Protein AF-A0A4U7BG25-F1 (afdb_monomer_lite)

pLDDT: mean 89.63, std 12.7, range [45.75, 98.75]

InterPro domains:
  IPR041301 Phage-Barnase-EndoU-ColicinE5/D-RelE like nuclease 3 [PF18812] (104-219)

Radius of gyration: 26.71 Å; chains: 1; bounding box: 44×43×100 Å

Structure (mmCIF, N/CA/C/O backbone):
data_AF-A0A4U7BG25-F1
#
_entry.id   AF-A0A4U7BG25-F1
#
loop_
_atom_site.group_PDB
_atom_site.id
_atom_site.type_symbol
_atom_site.label_atom_id
_atom_site.label_alt_id
_atom_site.label_comp_id
_atom_site.label_asym_id
_atom_site.label_entity_id
_atom_site.label_seq_id
_atom_site.pdbx_PDB_ins_code
_atom_site.Cartn_x
_atom_site.Cartn_y
_atom_site.Cartn_z
_atom_site.occupancy
_atom_site.B_iso_or_equiv
_atom_site.auth_seq_id
_atom_site.auth_comp_id
_atom_site.auth_asym_id
_atom_site.auth_atom_id
_atom_site.pdbx_PDB_model_num
ATOM 1 N N . MET A 1 1 ? 11.435 17.743 78.089 1.00 52.00 1 MET A N 1
ATOM 2 C CA . MET A 1 1 ? 10.714 18.695 77.205 1.00 52.00 1 MET A CA 1
ATOM 3 C C . MET A 1 1 ? 10.767 18.301 75.719 1.00 52.00 1 MET A C 1
ATOM 5 O O . MET A 1 1 ? 10.125 18.966 74.909 1.00 52.00 1 MET A O 1
ATOM 9 N N . ASP A 1 2 ? 11.437 17.202 75.346 1.00 57.06 2 ASP A N 1
ATOM 10 C CA . ASP A 1 2 ? 11.719 16.884 73.934 1.00 57.06 2 ASP A CA 1
ATOM 11 C C . ASP A 1 2 ? 10.645 16.060 73.203 1.00 57.06 2 ASP A C 1
ATOM 13 O O . ASP A 1 2 ? 10.450 16.244 72.003 1.00 57.06 2 ASP A O 1
ATOM 17 N N . ASN A 1 3 ? 9.816 15.290 73.916 1.00 53.09 3 ASN A N 1
ATOM 18 C CA . ASN A 1 3 ? 8.739 14.485 73.306 1.00 53.09 3 ASN A CA 1
ATOM 19 C C . ASN A 1 3 ? 7.556 15.302 72.734 1.00 53.09 3 ASN A C 1
ATOM 21 O O . ASN A 1 3 ? 6.767 14.811 71.922 1.00 53.09 3 ASN A O 1
ATOM 25 N N . LEU A 1 4 ? 7.416 16.572 73.130 1.00 51.38 4 LEU A N 1
ATOM 26 C CA . LEU A 1 4 ? 6.379 17.476 72.612 1.00 51.38 4 LEU A CA 1
ATOM 27 C C . LEU A 1 4 ? 6.788 18.132 71.282 1.00 51.38 4 LEU A C 1
ATOM 29 O O . LEU A 1 4 ? 5.926 18.418 70.449 1.00 51.38 4 LEU A O 1
ATOM 33 N N . LYS A 1 5 ? 8.090 18.332 71.035 1.00 54.22 5 LYS A N 1
ATOM 34 C CA . LYS A 1 5 ? 8.590 18.985 69.810 1.00 54.22 5 LYS A CA 1
ATOM 35 C C . LYS A 1 5 ? 8.590 18.038 68.602 1.00 54.22 5 LYS A C 1
ATOM 37 O O . LYS A 1 5 ? 8.284 18.481 67.491 1.00 54.22 5 LYS A O 1
ATOM 42 N N . GLU A 1 6 ? 8.828 16.741 68.805 1.00 54.25 6 GLU A N 1
ATOM 43 C CA . GLU A 1 6 ? 8.734 15.723 67.744 1.00 54.25 6 GLU A CA 1
ATOM 44 C C . GLU A 1 6 ? 7.294 15.479 67.273 1.00 54.25 6 GLU A C 1
ATOM 46 O O . GLU A 1 6 ? 7.027 15.462 66.068 1.00 54.25 6 GLU A O 1
ATOM 51 N N . ASN A 1 7 ? 6.329 15.416 68.194 1.00 51.31 7 ASN A N 1
ATOM 52 C CA . ASN A 1 7 ? 4.916 15.222 67.848 1.00 51.31 7 ASN A CA 1
ATOM 53 C C . ASN A 1 7 ? 4.302 16.415 67.090 1.00 51.31 7 ASN A C 1
ATOM 55 O O . ASN A 1 7 ? 3.448 16.239 66.213 1.00 51.31 7 ASN A O 1
ATOM 59 N N . VAL A 1 8 ? 4.761 17.641 67.365 1.00 56.38 8 VAL A N 1
ATOM 60 C CA . VAL A 1 8 ? 4.344 18.844 66.625 1.00 56.38 8 VAL A CA 1
ATOM 61 C C . VAL A 1 8 ? 4.967 18.884 65.224 1.00 56.38 8 VAL A C 1
ATOM 63 O O . VAL A 1 8 ? 4.278 19.263 64.270 1.00 56.38 8 VAL A O 1
ATOM 66 N N . LYS A 1 9 ? 6.219 18.427 65.052 1.00 54.91 9 LYS A N 1
ATOM 67 C CA . LYS A 1 9 ? 6.833 18.237 63.723 1.00 54.91 9 LYS A CA 1
ATOM 68 C C . LYS A 1 9 ? 6.096 17.160 62.918 1.00 54.91 9 LYS A C 1
ATOM 70 O O . LYS A 1 9 ? 5.719 17.434 61.782 1.00 54.91 9 LYS A O 1
ATOM 75 N N . ALA A 1 10 ? 5.772 16.007 63.505 1.00 51.56 10 ALA A N 1
ATOM 76 C CA . ALA A 1 10 ? 5.035 14.934 62.829 1.00 51.56 10 ALA A CA 1
ATOM 77 C C . ALA A 1 10 ? 3.598 15.339 62.425 1.00 51.56 10 ALA A C 1
ATOM 79 O O . ALA A 1 10 ? 3.149 15.023 61.320 1.00 51.56 10 ALA A O 1
ATOM 80 N N . LYS A 1 11 ? 2.880 16.114 63.258 1.00 49.72 11 LYS A N 1
ATOM 81 C CA . LYS A 1 11 ? 1.565 16.688 62.897 1.00 49.72 11 LYS A CA 1
ATOM 82 C C . LYS A 1 11 ? 1.662 17.788 61.829 1.00 49.72 11 LYS A C 1
ATOM 84 O O . LYS A 1 11 ? 0.785 17.858 60.967 1.00 49.72 11 LYS A O 1
ATOM 89 N N . LYS A 1 12 ? 2.718 18.615 61.829 1.00 48.06 12 LYS A N 1
ATOM 90 C CA . LYS A 1 12 ? 2.980 19.602 60.757 1.00 48.06 12 LYS A CA 1
ATOM 91 C C . LYS A 1 12 ? 3.353 18.934 59.428 1.00 48.06 12 LYS A C 1
ATOM 93 O O . LYS A 1 12 ? 2.913 19.408 58.385 1.00 48.06 12 LYS A O 1
ATOM 98 N N . ILE A 1 13 ? 4.083 17.818 59.457 1.00 47.25 13 ILE A N 1
ATOM 99 C CA . ILE A 1 13 ? 4.431 17.030 58.264 1.00 47.25 13 ILE A CA 1
ATOM 100 C C . ILE A 1 13 ? 3.184 16.318 57.702 1.00 47.25 13 ILE A C 1
ATOM 102 O O . ILE A 1 13 ? 2.933 16.395 56.502 1.00 47.25 13 ILE A O 1
ATOM 106 N N . LYS A 1 14 ? 2.305 15.755 58.550 1.00 45.75 14 LYS A N 1
ATOM 107 C CA . LYS A 1 14 ? 1.016 15.166 58.111 1.00 45.75 14 LYS A CA 1
ATOM 108 C C . LYS A 1 14 ? 0.020 16.186 57.528 1.00 45.75 14 LYS A C 1
ATOM 110 O O . LYS A 1 14 ? -0.838 15.803 56.735 1.00 45.75 14 LYS A O 1
ATOM 115 N N . LYS A 1 15 ? 0.120 17.476 57.881 1.00 48.97 15 LYS A N 1
ATOM 116 C CA . LYS A 1 15 ? -0.702 18.558 57.295 1.00 48.97 15 LYS A CA 1
ATOM 117 C C . LYS A 1 15 ? -0.188 19.064 55.940 1.00 48.97 15 LYS A C 1
AT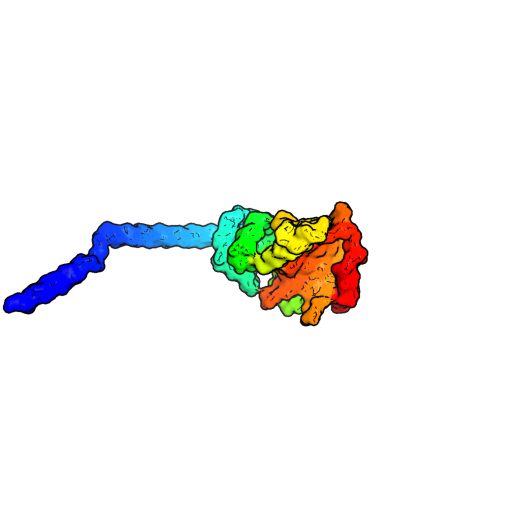OM 119 O O . LYS A 1 15 ? -0.971 19.670 55.218 1.00 48.97 15 LYS A O 1
ATOM 124 N N . LYS A 1 16 ? 1.075 18.806 55.574 1.00 48.31 16 LYS A N 1
ATOM 125 C CA . LYS A 1 16 ? 1.686 19.330 54.337 1.00 48.31 16 LYS A CA 1
ATOM 126 C C . LYS A 1 16 ? 1.393 18.522 53.063 1.00 48.31 16 LYS A C 1
ATOM 128 O O . LYS A 1 16 ? 1.630 19.046 51.987 1.00 48.31 16 LYS A O 1
ATOM 133 N N . ASN A 1 17 ? 0.797 17.328 53.165 1.00 53.00 17 ASN A N 1
ATOM 134 C CA . ASN A 1 17 ? 0.486 16.472 52.002 1.00 53.00 17 ASN A CA 1
ATOM 135 C C . ASN A 1 17 ? -1.016 16.208 51.763 1.00 53.00 17 ASN A C 1
ATOM 137 O O . ASN A 1 17 ? -1.372 15.324 50.984 1.00 53.00 17 ASN A O 1
ATOM 141 N N . LYS A 1 18 ? -1.936 16.948 52.400 1.00 62.34 18 LYS A N 1
ATOM 142 C CA . LYS A 1 18 ? -3.371 16.848 52.073 1.00 62.34 18 LYS A CA 1
ATOM 143 C C . LYS A 1 18 ? -3.719 17.846 50.970 1.00 62.34 18 LYS A C 1
ATOM 145 O O . LYS A 1 18 ? -3.756 19.044 51.232 1.00 62.34 18 LYS A O 1
ATOM 150 N N . LYS A 1 19 ? -4.016 17.331 49.769 1.00 72.81 19 LYS A N 1
ATOM 151 C CA . LYS A 1 19 ? -4.585 18.116 48.659 1.00 72.81 19 LYS A CA 1
ATOM 152 C C . LYS A 1 19 ? -5.740 18.982 49.158 1.00 72.81 19 LYS A C 1
ATOM 154 O O . LYS A 1 19 ? -6.594 18.491 49.912 1.00 72.81 19 LYS A O 1
ATOM 159 N N . SER A 1 20 ? -5.759 20.245 48.740 1.00 80.00 20 SER A N 1
ATOM 160 C CA . SER A 1 20 ? -6.829 21.179 49.084 1.00 80.00 20 SER A CA 1
ATOM 161 C C . SER A 1 20 ? -8.167 20.694 48.517 1.00 80.00 20 SER A C 1
ATOM 163 O O . SER A 1 20 ? -8.213 19.906 47.571 1.00 80.00 20 SER A O 1
ATOM 165 N N . VAL A 1 21 ? -9.281 21.143 49.101 1.00 79.06 21 VAL A N 1
ATOM 166 C CA . VAL A 1 21 ? -10.623 20.799 48.596 1.00 79.06 21 VAL A CA 1
ATOM 167 C C . VAL A 1 21 ? -10.774 21.221 47.130 1.00 79.06 21 VAL A C 1
ATOM 169 O O . VAL A 1 21 ? -11.282 20.438 46.334 1.00 79.06 21 VAL A O 1
ATOM 172 N N . LYS A 1 22 ? -10.235 22.392 46.763 1.00 80.50 22 LYS A N 1
ATOM 173 C CA . LYS A 1 22 ? -10.183 22.885 45.381 1.00 80.50 22 LYS A CA 1
ATOM 174 C C . LYS A 1 22 ? -9.402 21.939 44.462 1.00 80.50 22 LYS A C 1
ATOM 176 O O . LYS A 1 22 ? -9.951 21.490 43.472 1.00 80.50 22 LYS A O 1
ATOM 181 N N . GLN A 1 23 ? -8.197 21.517 44.858 1.00 83.75 23 GLN A N 1
ATOM 182 C CA . GLN A 1 23 ? -7.398 20.556 44.078 1.00 83.75 23 GLN A CA 1
ATOM 183 C C . GLN A 1 23 ? -8.130 19.226 43.854 1.00 83.75 23 GLN A C 1
ATOM 185 O O . GLN A 1 23 ? -8.064 18.656 42.773 1.00 83.75 23 GLN A O 1
ATOM 190 N N . LYS A 1 24 ? -8.854 18.728 44.863 1.00 83.62 24 LYS A N 1
ATOM 191 C CA . LYS A 1 24 ? -9.655 17.502 44.721 1.00 83.62 24 LYS A CA 1
ATOM 192 C C . LYS A 1 24 ? -10.865 17.688 43.803 1.00 83.62 24 LYS A C 1
ATOM 194 O O . LYS A 1 24 ? -11.276 16.724 43.163 1.00 83.62 24 LYS A O 1
ATOM 199 N N . LEU A 1 25 ? -11.462 18.879 43.788 1.00 76.75 25 LEU A N 1
ATOM 200 C CA . LEU A 1 25 ? -12.581 19.208 42.907 1.00 76.75 25 LEU A CA 1
ATOM 201 C C . LEU A 1 25 ? -12.104 19.335 41.456 1.00 76.75 25 LEU A C 1
ATOM 203 O O . LEU A 1 25 ? -12.675 18.686 40.586 1.00 76.75 25 LEU A O 1
ATOM 207 N N . ASP A 1 26 ? -11.012 20.066 41.229 1.00 86.50 26 ASP A N 1
ATOM 208 C CA . ASP A 1 26 ? -10.381 20.227 39.915 1.00 86.50 26 ASP A CA 1
ATOM 209 C C . ASP A 1 26 ? -9.965 18.860 39.333 1.00 86.50 26 ASP A C 1
ATOM 211 O O . ASP A 1 26 ? -10.205 18.571 38.164 1.00 86.50 26 ASP A O 1
ATOM 215 N N . GLU A 1 27 ? -9.419 17.958 40.160 1.00 84.81 27 GLU A N 1
ATOM 216 C CA . GLU A 1 27 ? -9.094 16.584 39.748 1.00 84.81 27 GLU A CA 1
ATOM 217 C C . GLU A 1 27 ? -10.324 15.768 39.334 1.00 84.81 27 GLU A C 1
ATOM 219 O O . GLU A 1 27 ? -10.254 15.013 38.364 1.00 84.81 27 GLU A O 1
ATOM 224 N N . LYS A 1 28 ? -11.450 15.914 40.044 1.00 81.12 28 LYS A N 1
ATOM 225 C CA . LYS A 1 28 ? -12.705 15.235 39.690 1.00 81.12 28 LYS A CA 1
ATOM 226 C C . LYS A 1 28 ? -13.302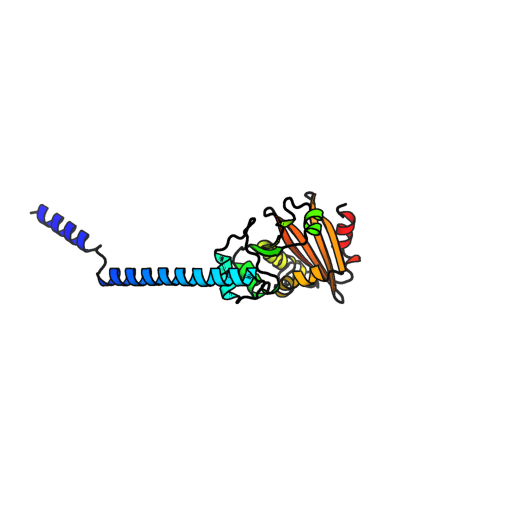 15.773 38.392 1.00 81.12 28 LYS A C 1
ATOM 228 O O . LYS A 1 28 ? -13.756 14.973 37.582 1.00 81.12 28 LYS A O 1
ATOM 233 N N . ILE A 1 29 ? -13.287 17.092 38.194 1.00 85.06 29 ILE A N 1
ATOM 234 C CA . ILE A 1 29 ? -13.768 17.732 36.960 1.00 85.06 29 ILE A CA 1
ATOM 235 C C . ILE A 1 29 ? -12.928 17.249 35.773 1.00 85.06 29 ILE A C 1
ATOM 237 O O . ILE A 1 29 ? -13.472 16.647 34.854 1.00 85.06 29 ILE A O 1
ATOM 241 N N . ASN A 1 30 ? -11.599 17.347 35.871 1.00 87.44 30 ASN A N 1
ATOM 242 C CA . ASN A 1 30 ? -10.684 16.862 34.833 1.00 87.44 30 ASN A CA 1
ATOM 243 C C . ASN A 1 30 ? -10.863 15.365 34.525 1.00 87.44 30 ASN A C 1
ATOM 245 O O . ASN A 1 30 ? -10.665 14.919 33.395 1.00 87.44 30 ASN A O 1
ATOM 249 N N . MET A 1 31 ? -11.190 14.555 35.536 1.00 84.44 31 MET A N 1
ATOM 250 C CA . MET A 1 31 ? -11.466 13.132 35.348 1.00 84.44 31 MET A CA 1
ATOM 251 C C . MET A 1 31 ? -12.784 12.901 34.600 1.00 84.44 31 MET A C 1
ATOM 253 O O . MET A 1 31 ? -12.817 12.050 33.712 1.00 84.44 31 MET A O 1
ATOM 257 N N . ASN A 1 32 ? -13.836 13.663 34.909 1.00 87.75 32 ASN A N 1
ATOM 258 C CA . ASN A 1 32 ? -15.102 13.606 34.178 1.00 87.75 32 ASN A CA 1
ATOM 259 C C . ASN A 1 32 ? -14.930 14.044 32.718 1.00 87.75 32 ASN A C 1
ATOM 261 O O . ASN A 1 32 ? -15.428 13.354 31.831 1.00 87.75 32 ASN A O 1
ATOM 265 N N . ASP A 1 33 ? -14.159 15.102 32.455 1.00 90.38 33 ASP A N 1
ATOM 266 C CA . ASP A 1 33 ? -13.891 15.578 31.092 1.00 90.38 33 ASP A CA 1
ATOM 267 C C . ASP A 1 33 ? -13.195 14.500 30.249 1.00 90.38 33 ASP A C 1
ATOM 269 O O . ASP A 1 33 ? -13.649 14.174 29.153 1.00 90.38 33 ASP A O 1
ATOM 273 N N . LYS A 1 34 ? -12.171 13.834 30.803 1.00 91.44 34 LYS A N 1
ATOM 274 C CA . LYS A 1 34 ? -11.491 12.705 30.139 1.00 91.44 34 LYS A CA 1
ATOM 275 C C . LYS A 1 34 ? -12.409 11.512 29.874 1.00 91.44 34 LYS A C 1
ATOM 277 O O . LYS A 1 34 ? -12.212 10.782 28.902 1.00 91.44 34 LYS A O 1
ATOM 282 N N . ILE A 1 35 ? -13.368 11.248 30.762 1.00 91.62 35 ILE A N 1
ATOM 283 C CA . ILE A 1 35 ? -14.354 10.176 30.563 1.00 91.62 35 ILE A CA 1
ATOM 284 C C . ILE A 1 35 ? -15.279 10.537 29.399 1.00 91.62 35 ILE A C 1
ATOM 286 O O . ILE A 1 35 ? -15.518 9.694 28.532 1.00 91.62 35 ILE A O 1
ATOM 290 N N . MET A 1 36 ? -15.757 11.782 29.359 1.00 89.94 36 MET A N 1
ATOM 291 C CA . MET A 1 36 ? -16.622 12.273 28.287 1.00 89.94 36 MET A CA 1
ATOM 292 C C . MET A 1 36 ? -15.908 12.278 26.935 1.00 89.94 36 MET A C 1
ATOM 294 O O . MET A 1 36 ? -16.470 11.799 25.953 1.00 89.94 36 MET A O 1
ATOM 298 N N . GLU A 1 37 ? -14.654 12.723 26.882 1.00 90.25 37 GLU A N 1
ATOM 299 C CA . GLU A 1 37 ? -13.825 12.696 25.673 1.00 90.25 37 GLU A CA 1
ATOM 300 C C . GLU A 1 37 ? -13.700 11.273 25.107 1.00 90.25 37 GLU A C 1
ATOM 302 O O . GLU A 1 37 ? -14.048 11.022 23.952 1.00 90.25 37 GLU A O 1
ATOM 307 N N . LYS A 1 38 ? -13.343 10.294 25.951 1.00 90.88 38 LYS A N 1
ATOM 308 C CA . LYS A 1 38 ? -13.279 8.877 25.547 1.00 90.88 38 LYS A CA 1
ATOM 309 C C . LYS A 1 38 ? -14.617 8.331 25.055 1.00 90.88 38 LYS A C 1
ATOM 311 O O . LYS A 1 38 ? -14.646 7.477 24.166 1.00 90.88 38 LYS A O 1
ATOM 316 N N . TYR A 1 39 ? -15.721 8.776 25.650 1.00 92.94 39 TYR A N 1
ATOM 317 C CA . TYR A 1 39 ? -17.057 8.379 25.223 1.00 92.94 39 TYR A CA 1
ATOM 318 C C . TYR A 1 39 ? -17.367 8.899 23.811 1.00 92.94 39 TYR A C 1
ATOM 320 O O . TYR A 1 39 ? -17.777 8.115 22.952 1.00 92.94 39 TYR A O 1
ATOM 328 N N . TYR A 1 40 ? -17.091 10.177 23.538 1.00 92.19 40 TYR A N 1
ATOM 329 C CA . TYR A 1 40 ? -17.273 10.762 22.208 1.00 92.19 40 TYR A CA 1
ATOM 330 C C . TYR A 1 40 ? -16.347 10.144 21.163 1.00 92.19 40 TYR A C 1
ATOM 332 O O . TYR A 1 40 ? -16.813 9.792 20.078 1.00 92.19 40 TYR A O 1
ATOM 340 N N . GLU A 1 41 ? -15.074 9.914 21.495 1.00 92.94 41 GLU A N 1
ATOM 341 C CA . GLU A 1 41 ? -14.155 9.208 20.602 1.00 92.94 41 GLU A CA 1
ATOM 342 C C . GLU A 1 41 ? -14.701 7.837 20.204 1.00 92.94 41 GLU A C 1
ATOM 344 O O . GLU A 1 41 ? -14.660 7.468 19.033 1.00 92.94 41 GLU A O 1
ATOM 349 N N . LYS A 1 42 ? -15.231 7.070 21.164 1.00 93.75 42 LYS A N 1
ATOM 350 C CA . LYS A 1 42 ? -15.797 5.746 20.890 1.00 93.75 42 LYS A CA 1
ATOM 351 C C . LYS A 1 42 ? -16.972 5.829 19.913 1.00 93.75 42 LYS A C 1
ATOM 353 O O . LYS A 1 42 ? -17.069 4.994 19.014 1.00 93.75 42 LYS A O 1
ATOM 358 N N . ILE A 1 43 ? -17.847 6.825 20.070 1.00 94.88 43 ILE A N 1
ATOM 359 C CA . ILE A 1 43 ? -18.973 7.057 19.154 1.00 94.88 43 ILE A CA 1
ATOM 360 C C . ILE A 1 43 ? -18.459 7.376 17.749 1.00 94.88 43 ILE A C 1
ATOM 362 O O . ILE A 1 43 ? -18.891 6.738 16.789 1.00 94.88 43 ILE A O 1
ATOM 366 N N . ILE A 1 44 ? -17.509 8.309 17.633 1.00 95.38 44 ILE A N 1
ATOM 367 C CA . ILE A 1 44 ? -16.921 8.711 16.349 1.00 95.38 44 ILE A CA 1
ATOM 368 C C . ILE A 1 44 ? -16.271 7.506 15.668 1.00 95.38 44 ILE A C 1
ATOM 370 O O . ILE A 1 44 ? -16.572 7.226 14.513 1.00 95.38 44 ILE A O 1
ATOM 374 N N . LYS A 1 45 ? -15.447 6.742 16.393 1.00 94.94 45 LYS A N 1
ATOM 375 C CA . LYS A 1 45 ? -14.760 5.546 15.882 1.00 94.94 45 LYS A CA 1
ATOM 376 C C . LYS A 1 45 ? -15.753 4.517 15.339 1.00 94.94 45 LYS A C 1
ATOM 378 O O . LYS A 1 45 ? -15.588 4.032 14.222 1.00 94.94 45 LYS A O 1
ATOM 383 N N . ASN A 1 46 ? -16.818 4.222 16.084 1.00 94.44 46 ASN A N 1
ATOM 384 C CA . ASN A 1 46 ? -17.848 3.277 15.646 1.00 94.44 46 ASN A CA 1
ATOM 385 C C . ASN A 1 46 ? -18.606 3.772 14.404 1.00 94.44 46 ASN A C 1
ATOM 387 O O . ASN A 1 46 ? -18.857 2.988 13.487 1.00 94.44 46 ASN A O 1
ATOM 391 N N . ALA A 1 47 ? -18.944 5.064 14.352 1.00 96.75 47 ALA A N 1
ATOM 392 C CA . ALA A 1 47 ? -19.591 5.667 13.191 1.00 96.75 47 ALA A CA 1
ATOM 393 C C . ALA A 1 47 ? -18.683 5.612 11.950 1.00 96.75 47 ALA A C 1
ATOM 395 O O . ALA A 1 47 ? -19.131 5.194 10.883 1.00 96.75 47 ALA A O 1
ATOM 396 N N . THR A 1 48 ? -17.397 5.940 12.103 1.00 97.12 48 THR A N 1
ATOM 397 C CA . THR A 1 48 ? -16.393 5.838 11.036 1.00 97.12 48 THR A CA 1
ATOM 398 C C . THR A 1 48 ? -16.279 4.405 10.527 1.00 97.12 48 THR A C 1
ATOM 400 O O . THR A 1 48 ? -16.381 4.185 9.327 1.00 97.12 48 THR A O 1
ATOM 403 N N . ILE A 1 49 ? -16.149 3.409 11.411 1.00 95.19 49 ILE A N 1
ATOM 404 C CA . ILE A 1 49 ? -16.082 1.990 11.015 1.00 95.19 49 ILE A CA 1
ATOM 405 C C . ILE A 1 49 ? -17.336 1.572 10.235 1.00 95.19 49 ILE A C 1
ATOM 407 O O . ILE A 1 49 ? -17.224 0.881 9.224 1.00 95.19 49 ILE A O 1
ATOM 411 N N . SER A 1 50 ? -18.523 2.008 10.668 1.00 96.50 50 SER A N 1
ATOM 412 C CA . SER A 1 50 ? -19.778 1.731 9.957 1.00 96.50 50 SER A CA 1
ATOM 413 C C . SER A 1 50 ? -19.764 2.300 8.534 1.00 96.50 50 SER A C 1
ATOM 415 O O . SER A 1 50 ? -20.077 1.585 7.584 1.00 96.50 50 SER A O 1
ATOM 417 N N . LEU A 1 51 ? -19.319 3.551 8.368 1.00 97.69 51 LEU A N 1
ATOM 418 C CA . LEU A 1 51 ? -19.184 4.194 7.058 1.00 97.69 51 LEU A CA 1
ATOM 419 C C . LEU A 1 51 ? -18.155 3.483 6.169 1.00 97.69 51 LEU A C 1
ATOM 421 O O . LEU A 1 51 ? -18.437 3.227 5.000 1.00 97.69 51 LEU A O 1
ATOM 425 N N . LEU A 1 52 ? -17.000 3.104 6.720 1.00 96.44 52 LEU A N 1
ATOM 426 C CA . LEU A 1 52 ? -15.966 2.364 5.990 1.00 96.44 52 LEU A CA 1
ATOM 427 C C . LEU A 1 52 ? -16.473 0.997 5.508 1.00 96.44 52 LEU A C 1
ATOM 429 O O . LEU A 1 52 ? -16.245 0.627 4.359 1.00 96.44 52 LEU A O 1
ATOM 433 N N . ASN A 1 53 ? -17.224 0.274 6.345 1.00 94.12 53 ASN A N 1
ATOM 434 C CA . ASN A 1 53 ? -17.831 -1.010 5.972 1.00 94.12 53 ASN A CA 1
ATOM 435 C C . ASN A 1 53 ? -18.882 -0.876 4.858 1.00 94.12 53 ASN A C 1
ATOM 437 O O . ASN A 1 53 ? -19.105 -1.826 4.113 1.00 94.12 53 ASN A O 1
ATOM 441 N N . GLN A 1 54 ? -19.508 0.296 4.733 1.00 95.50 54 GLN A N 1
ATOM 442 C CA . GLN A 1 54 ? -20.423 0.639 3.640 1.00 95.50 54 GLN A CA 1
ATOM 443 C C . GLN A 1 54 ? -19.687 1.145 2.387 1.00 95.50 54 GLN A C 1
ATOM 445 O O . GLN A 1 54 ? -20.323 1.433 1.378 1.00 95.50 54 GLN A O 1
ATOM 450 N N . GLY A 1 55 ? -18.355 1.267 2.434 1.00 95.31 55 GLY A N 1
ATOM 451 C CA . GLY A 1 55 ? -17.542 1.798 1.340 1.00 95.31 55 GLY A CA 1
ATOM 452 C C . GLY A 1 55 ? -17.587 3.322 1.212 1.00 95.31 55 GLY A C 1
ATOM 453 O O . GLY A 1 55 ? -17.175 3.857 0.184 1.00 95.31 55 GLY A O 1
ATOM 454 N N . ASN A 1 56 ? -18.072 4.040 2.227 1.00 97.75 56 ASN A N 1
ATOM 455 C CA . ASN A 1 56 ? -18.212 5.492 2.178 1.00 97.75 56 ASN A CA 1
ATOM 456 C C . ASN A 1 56 ? -16.882 6.211 2.421 1.00 97.75 56 ASN A C 1
ATOM 458 O O . ASN A 1 56 ? -16.021 5.759 3.184 1.00 97.75 56 ASN A O 1
ATOM 462 N N . LYS A 1 57 ? -16.743 7.383 1.791 1.00 97.50 57 LYS A N 1
ATOM 463 C CA . LYS A 1 57 ? -15.658 8.309 2.103 1.00 97.50 57 LYS A CA 1
ATOM 464 C C . LYS A 1 57 ? -15.914 8.915 3.480 1.00 97.50 57 LYS A C 1
ATOM 466 O O . LYS A 1 57 ? -17.041 9.299 3.791 1.00 97.50 57 LYS A O 1
ATOM 471 N N . VAL A 1 58 ? -14.874 9.001 4.290 1.00 97.62 58 VAL A N 1
ATOM 472 C CA . VAL A 1 58 ? -14.913 9.585 5.626 1.00 97.62 58 VAL A CA 1
ATOM 473 C C . VAL A 1 58 ? -13.998 10.798 5.694 1.00 97.62 58 VAL A C 1
ATOM 475 O O . VAL A 1 58 ? -13.079 10.963 4.891 1.00 97.62 58 VAL A O 1
ATOM 478 N N . ASP A 1 59 ? -14.279 11.654 6.666 1.00 97.44 59 ASP A N 1
ATOM 479 C CA . ASP A 1 59 ? -13.395 12.752 7.023 1.00 97.44 59 ASP A CA 1
ATOM 480 C C . ASP A 1 59 ? -12.035 12.222 7.513 1.00 97.44 59 ASP A C 1
ATOM 482 O O . ASP A 1 59 ? -11.968 11.208 8.218 1.00 97.44 59 ASP A O 1
ATOM 486 N N . ILE A 1 60 ? -10.956 12.895 7.114 1.00 96.62 60 ILE A N 1
ATOM 487 C CA . ILE A 1 60 ? -9.586 12.432 7.345 1.00 96.62 60 ILE A CA 1
ATOM 488 C C . ILE A 1 60 ? -9.208 12.439 8.827 1.00 96.62 60 ILE A C 1
ATOM 490 O O . ILE A 1 60 ? -8.592 11.478 9.291 1.00 96.62 60 ILE A O 1
ATOM 494 N N . GLU A 1 61 ? -9.637 13.439 9.599 1.00 96.56 61 GLU A N 1
ATOM 495 C CA . GLU A 1 61 ? -9.345 13.516 11.033 1.00 96.56 61 GLU A CA 1
ATOM 496 C C . GLU A 1 61 ? -10.029 12.360 11.770 1.00 96.56 61 GLU A C 1
ATOM 498 O O . GLU A 1 61 ? -9.413 11.657 12.576 1.00 96.56 61 GLU A O 1
ATOM 503 N N . LYS A 1 62 ? -11.290 12.077 11.418 1.00 96.88 62 LYS A N 1
ATOM 504 C CA . LYS A 1 62 ? -12.046 10.940 11.974 1.00 96.88 62 LYS A CA 1
ATOM 505 C C . LYS A 1 62 ? -11.436 9.596 11.584 1.00 96.88 62 LYS A C 1
ATOM 507 O O . LYS A 1 62 ? -11.448 8.656 12.390 1.00 96.88 62 LYS A O 1
ATOM 512 N N . LEU A 1 63 ? -10.916 9.483 10.361 1.00 97.06 63 LEU A N 1
ATOM 513 C CA . LEU A 1 63 ? -10.216 8.289 9.898 1.00 97.06 63 LEU A CA 1
ATOM 514 C C . LEU A 1 63 ? -8.929 8.066 10.691 1.00 97.06 63 LEU A C 1
ATOM 516 O O . LEU A 1 63 ? -8.731 6.972 11.217 1.00 97.06 63 LEU A O 1
ATOM 520 N N . ILE A 1 64 ? -8.093 9.097 10.818 1.00 95.94 64 ILE A N 1
ATOM 521 C CA . ILE A 1 64 ? -6.841 9.053 11.578 1.00 95.94 64 ILE A CA 1
ATOM 522 C C . ILE A 1 64 ? -7.112 8.667 13.034 1.00 95.94 64 ILE A C 1
ATOM 524 O O . ILE A 1 64 ? -6.556 7.673 13.505 1.00 95.94 64 ILE A O 1
ATOM 528 N N . LEU A 1 65 ? -8.053 9.344 13.700 1.00 94.69 65 LEU A N 1
ATOM 529 C CA . LEU A 1 65 ? -8.471 9.029 15.071 1.00 94.69 65 LEU A CA 1
ATOM 530 C C . LEU A 1 65 ? -8.880 7.553 15.228 1.00 94.69 65 LEU A C 1
ATOM 532 O O . LEU A 1 65 ? -8.601 6.902 16.239 1.00 94.69 65 LEU A O 1
ATOM 536 N N . THR A 1 66 ? -9.545 6.996 14.215 1.00 94.75 66 THR A N 1
ATOM 537 C CA . THR A 1 66 ? -9.933 5.580 14.200 1.00 94.75 66 THR A CA 1
ATOM 538 C C . THR A 1 66 ? -8.713 4.667 14.044 1.00 94.75 66 THR A C 1
ATOM 540 O O . THR A 1 66 ? -8.565 3.702 14.796 1.00 94.75 66 THR A O 1
ATOM 543 N N . LEU A 1 67 ? -7.801 4.984 13.123 1.00 93.50 67 LEU A N 1
ATOM 544 C CA . LEU A 1 67 ? -6.607 4.188 12.815 1.00 93.50 67 LEU A CA 1
ATOM 545 C C . LEU A 1 67 ? -5.534 4.206 13.912 1.00 93.50 67 LEU A C 1
ATOM 547 O O . LEU A 1 67 ? -4.771 3.247 14.035 1.00 93.50 67 LEU A O 1
ATOM 551 N N . GLU A 1 68 ? -5.473 5.250 14.738 1.00 90.81 68 GLU A N 1
ATOM 552 C CA . GLU A 1 68 ? -4.536 5.325 15.868 1.00 90.81 68 GLU A CA 1
ATOM 553 C C . GLU A 1 68 ? -4.681 4.140 16.826 1.00 90.81 68 GLU A C 1
ATOM 555 O O . GLU A 1 68 ? -3.683 3.607 17.322 1.00 90.81 68 GLU A O 1
ATOM 560 N N . THR A 1 69 ? -5.923 3.696 17.031 1.00 83.12 69 THR A N 1
ATOM 561 C CA . THR A 1 69 ? -6.286 2.688 18.037 1.00 83.12 69 THR A CA 1
ATOM 562 C C . THR A 1 69 ? -6.746 1.354 17.450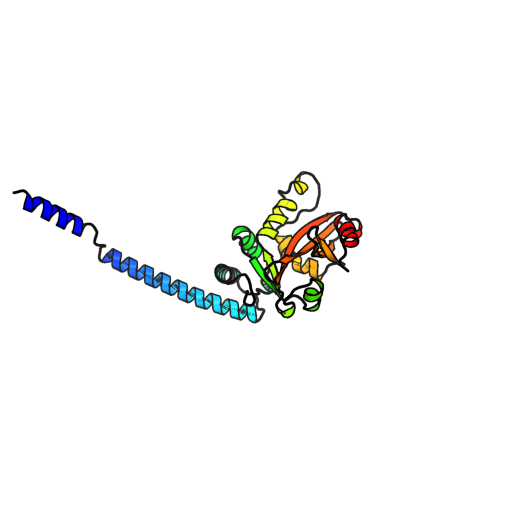 1.00 83.12 69 THR A C 1
ATOM 564 O O . THR A 1 69 ? -6.803 0.362 18.178 1.00 83.12 69 THR A O 1
ATOM 567 N N . HIS A 1 70 ? -7.061 1.293 16.152 1.00 79.88 70 HIS A N 1
ATOM 568 C CA . HIS A 1 70 ? -7.547 0.064 15.531 1.00 79.88 70 HIS A CA 1
ATOM 569 C C . HIS A 1 70 ? -6.425 -0.963 15.312 1.00 79.88 70 HIS A C 1
ATOM 571 O O . HIS A 1 70 ? -5.281 -0.636 15.000 1.00 79.88 70 HIS A O 1
ATOM 577 N N . GLN A 1 71 ? -6.780 -2.245 15.406 1.00 76.00 71 GLN A N 1
ATOM 578 C CA . GLN A 1 71 ? -5.908 -3.350 15.027 1.00 76.00 71 GLN A CA 1
ATOM 579 C C . GLN A 1 71 ? -5.493 -3.251 13.547 1.00 76.00 71 GLN A C 1
ATOM 581 O O . GLN A 1 71 ? -6.335 -3.281 12.648 1.00 76.00 71 GLN A O 1
ATOM 586 N N . GLU A 1 72 ? -4.183 -3.195 13.304 1.00 78.19 72 GLU A N 1
ATOM 587 C CA . GLU A 1 72 ? -3.586 -3.042 11.967 1.00 78.19 72 GLU A CA 1
ATOM 588 C C . GLU A 1 72 ? -3.502 -4.367 11.177 1.00 78.19 72 GLU A C 1
ATOM 590 O O . GLU A 1 72 ? -3.297 -4.377 9.962 1.00 78.19 72 GLU A O 1
ATOM 595 N N . ARG A 1 73 ? -3.608 -5.514 11.866 1.00 78.19 73 ARG A N 1
ATOM 596 C CA . ARG A 1 73 ? -3.242 -6.847 11.350 1.00 78.19 73 ARG A CA 1
ATOM 597 C C . ARG A 1 73 ? -4.287 -7.911 11.674 1.00 78.19 73 ARG A C 1
ATOM 599 O O . ARG A 1 73 ? -5.009 -7.800 12.654 1.00 78.19 73 ARG A O 1
ATOM 606 N N . GLY A 1 74 ? -4.297 -8.991 10.897 1.00 74.75 74 GLY A N 1
ATOM 607 C CA . GLY A 1 74 ? -5.162 -10.149 11.131 1.00 74.75 74 GLY A CA 1
ATOM 608 C C . GLY A 1 74 ? -6.505 -10.078 10.402 1.00 74.75 74 GLY A C 1
ATOM 609 O O . GLY A 1 74 ? -6.747 -9.210 9.558 1.00 74.75 74 GLY A O 1
ATOM 610 N N . LYS A 1 75 ? -7.382 -11.043 10.705 1.00 75.19 75 LYS A N 1
ATOM 611 C CA . LYS A 1 75 ? -8.660 -11.229 9.998 1.00 75.19 75 LYS A CA 1
ATOM 612 C C . LYS A 1 75 ? -9.546 -9.982 10.076 1.00 75.19 75 LYS A C 1
ATOM 614 O O . LYS A 1 75 ? -10.002 -9.508 9.038 1.00 75.19 75 LYS A O 1
ATOM 619 N N . ASN A 1 76 ? -9.663 -9.413 11.276 1.00 81.75 76 ASN A N 1
ATOM 620 C CA . ASN A 1 76 ? -10.514 -8.262 11.595 1.00 81.75 76 ASN A CA 1
ATOM 621 C C . ASN A 1 76 ? -9.818 -6.908 11.376 1.00 81.75 76 ASN A C 1
ATOM 623 O O . ASN A 1 76 ? -10.294 -5.891 11.869 1.00 81.75 76 ASN A O 1
ATOM 627 N N . ALA A 1 77 ? -8.673 -6.883 10.685 1.00 87.69 77 ALA A N 1
ATOM 628 C CA . ALA A 1 77 ? -7.999 -5.628 10.384 1.00 87.69 77 ALA A CA 1
ATOM 629 C C . ALA A 1 77 ? -8.895 -4.739 9.513 1.00 87.69 77 ALA A C 1
ATOM 631 O O . ALA A 1 77 ? -9.429 -5.204 8.500 1.00 87.69 77 ALA A O 1
ATOM 632 N N . LEU A 1 78 ? -9.026 -3.473 9.913 1.00 92.81 78 LEU A N 1
ATOM 633 C CA . LEU A 1 78 ? -9.867 -2.493 9.234 1.00 92.81 78 LEU A CA 1
ATOM 634 C C . LEU A 1 78 ? -9.390 -2.279 7.797 1.00 92.81 78 LEU A C 1
ATOM 636 O O . LEU A 1 78 ? -8.186 -2.180 7.544 1.00 92.81 78 LEU A O 1
ATOM 640 N N . VAL A 1 79 ? -10.349 -2.205 6.877 1.00 95.19 79 VAL A N 1
ATOM 641 C CA . VAL A 1 79 ? -10.142 -1.902 5.461 1.00 95.19 79 VAL A CA 1
ATOM 642 C C . VAL A 1 79 ? -10.729 -0.524 5.196 1.00 95.19 79 VAL A C 1
ATOM 644 O O . VAL A 1 79 ? -11.915 -0.318 5.433 1.00 95.19 79 VAL A O 1
ATOM 647 N N . ILE A 1 80 ? -9.904 0.417 4.739 1.00 96.94 80 ILE A N 1
ATOM 648 C CA . ILE A 1 80 ? -10.328 1.820 4.616 1.00 96.94 80 ILE A CA 1
ATOM 649 C C . ILE A 1 80 ? -11.078 2.131 3.313 1.00 96.94 80 ILE A C 1
ATOM 651 O O . ILE A 1 80 ? -11.771 3.134 3.240 1.00 96.94 80 ILE A O 1
ATOM 655 N N . GLY A 1 81 ? -10.954 1.304 2.277 1.00 97.38 81 GLY A N 1
ATOM 656 C CA . GLY A 1 81 ? -11.488 1.596 0.946 1.00 97.38 81 GLY A CA 1
ATOM 657 C C . GLY A 1 81 ? -10.622 2.576 0.142 1.00 97.38 81 GLY A C 1
ATOM 658 O O . GLY A 1 81 ? -9.965 3.468 0.684 1.00 97.38 81 GLY A O 1
ATOM 659 N N . ARG A 1 82 ? -10.620 2.411 -1.188 1.00 96.25 82 ARG A N 1
ATOM 660 C CA . ARG A 1 82 ? -9.813 3.221 -2.123 1.00 96.25 82 ARG A CA 1
ATOM 661 C C . ARG A 1 82 ? -10.136 4.720 -2.053 1.00 96.25 82 ARG A C 1
ATOM 663 O O . ARG A 1 82 ? -9.234 5.541 -2.117 1.00 96.25 82 ARG A O 1
ATOM 670 N N . ASN A 1 83 ? -11.404 5.084 -1.880 1.00 96.06 83 ASN A N 1
ATOM 671 C CA . ASN A 1 83 ? -11.870 6.476 -1.798 1.00 96.06 83 ASN A CA 1
ATOM 672 C C . ASN A 1 83 ? -11.363 7.249 -0.565 1.00 96.06 83 ASN A C 1
ATOM 674 O O . ASN A 1 83 ? -11.417 8.481 -0.555 1.00 96.06 83 ASN A O 1
ATOM 678 N N . ASN A 1 84 ? -10.865 6.539 0.450 1.00 97.62 84 ASN A N 1
ATOM 679 C CA . ASN A 1 84 ? -10.234 7.107 1.641 1.00 97.62 84 ASN A CA 1
ATOM 680 C C . ASN A 1 84 ? -8.699 7.112 1.561 1.00 97.62 84 ASN A C 1
ATOM 682 O O . ASN A 1 84 ? -8.037 7.687 2.422 1.00 97.62 84 ASN A O 1
ATOM 686 N N . PHE A 1 85 ? -8.118 6.485 0.536 1.00 97.44 85 PHE A N 1
ATOM 687 C CA . PHE A 1 85 ? -6.679 6.472 0.316 1.00 97.44 85 PHE A CA 1
ATOM 688 C C . PHE A 1 85 ? -6.246 7.752 -0.405 1.00 97.44 85 PHE A C 1
ATOM 690 O O . PHE A 1 85 ? -6.528 7.941 -1.585 1.00 97.44 85 PHE A O 1
ATOM 697 N N . ASN A 1 86 ? -5.584 8.655 0.318 1.00 95.88 86 ASN A N 1
ATOM 698 C CA . ASN A 1 86 ? -5.177 9.960 -0.198 1.00 95.88 86 ASN A CA 1
ATOM 699 C C . ASN A 1 86 ? -3.799 10.382 0.340 1.00 95.88 86 ASN A C 1
ATOM 701 O O . ASN A 1 86 ? -3.210 9.716 1.194 1.00 95.88 86 ASN A O 1
ATOM 705 N N . LYS A 1 87 ? -3.286 11.500 -0.181 1.00 97.25 87 LYS A N 1
ATOM 706 C CA . LYS A 1 87 ? -1.984 12.063 0.192 1.00 97.25 87 LYS A CA 1
ATOM 707 C C . LYS A 1 87 ? -1.860 12.367 1.690 1.00 97.25 87 LYS A C 1
ATOM 709 O O . LYS A 1 87 ? -0.856 11.997 2.286 1.00 97.25 87 LYS A O 1
ATOM 714 N N . GLU A 1 88 ? -2.858 13.003 2.293 1.00 96.88 88 GLU A N 1
ATOM 715 C CA . GLU A 1 88 ? -2.818 13.413 3.703 1.00 96.88 88 GLU A CA 1
ATOM 716 C C . GLU A 1 88 ? -2.713 12.201 4.640 1.00 96.88 88 GLU A C 1
ATOM 718 O O . GLU A 1 88 ? -1.881 12.164 5.548 1.00 96.88 88 GLU A O 1
ATOM 723 N N . LEU A 1 89 ? -3.460 11.133 4.341 1.00 96.88 89 LEU A N 1
ATOM 724 C CA . LEU A 1 89 ? -3.331 9.866 5.052 1.00 96.88 89 LEU A CA 1
ATOM 725 C C . LEU A 1 89 ? -1.913 9.290 4.926 1.00 96.88 89 LEU A C 1
ATOM 727 O O . LEU A 1 89 ? -1.366 8.779 5.902 1.00 96.88 89 LEU A O 1
ATOM 731 N N . LEU A 1 90 ? -1.297 9.366 3.743 1.00 96.69 90 LEU A N 1
ATOM 732 C CA . LEU A 1 90 ? 0.074 8.892 3.544 1.00 96.69 90 LEU A CA 1
ATOM 733 C C . LEU A 1 90 ? 1.109 9.703 4.328 1.00 96.69 90 LEU A C 1
ATOM 735 O O . LEU A 1 90 ? 2.059 9.118 4.852 1.00 96.69 90 LEU A O 1
ATOM 739 N N . GLU A 1 91 ? 0.938 11.020 4.422 1.00 95.44 91 GLU A N 1
ATOM 740 C CA . GLU A 1 91 ? 1.797 11.891 5.231 1.00 95.44 91 GLU A CA 1
ATOM 741 C C . GLU A 1 91 ? 1.701 11.518 6.714 1.00 95.44 91 GLU A C 1
ATOM 743 O O . GLU A 1 91 ? 2.728 11.342 7.377 1.00 95.44 91 GLU A O 1
ATOM 748 N N . TRP A 1 92 ? 0.487 11.265 7.211 1.00 95.88 92 TRP A N 1
ATOM 749 C CA . TRP A 1 92 ? 0.283 10.752 8.564 1.00 95.88 92 TRP A CA 1
ATOM 750 C C . TRP A 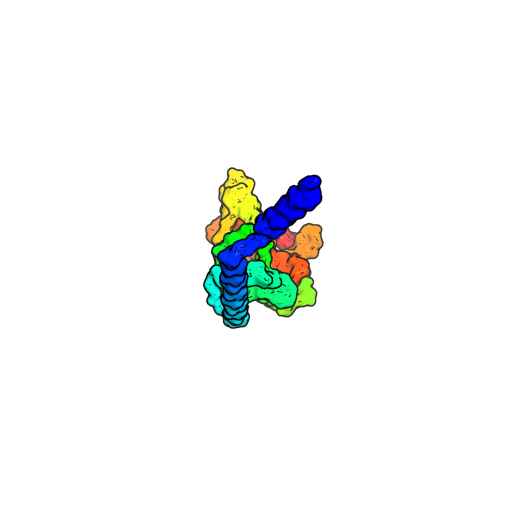1 92 ? 0.931 9.370 8.773 1.00 95.88 92 TRP A C 1
ATOM 752 O O . TRP A 1 92 ? 1.627 9.149 9.768 1.00 95.88 92 TRP A O 1
ATOM 762 N N . LEU A 1 93 ? 0.794 8.433 7.827 1.00 94.88 93 LEU A N 1
ATOM 763 C CA . LEU A 1 93 ? 1.451 7.119 7.918 1.00 94.88 93 LEU A CA 1
ATOM 764 C C . LEU A 1 93 ? 2.976 7.227 7.938 1.00 94.88 93 LEU A C 1
ATOM 766 O O . LEU A 1 93 ? 3.648 6.478 8.656 1.00 94.88 93 LEU A O 1
ATOM 770 N N . HIS A 1 94 ? 3.535 8.143 7.146 1.00 93.19 94 HIS A N 1
ATOM 771 C CA . HIS A 1 94 ? 4.973 8.362 7.060 1.00 93.19 94 HIS A CA 1
ATOM 772 C C . HIS A 1 94 ? 5.571 8.699 8.433 1.00 93.19 94 HIS A C 1
ATOM 774 O O . HIS A 1 94 ? 6.631 8.178 8.789 1.00 93.19 94 HIS A O 1
ATOM 780 N N . THR A 1 95 ? 4.877 9.500 9.241 1.00 92.75 95 THR A N 1
ATOM 781 C CA . THR A 1 95 ? 5.361 9.954 10.552 1.00 92.75 95 THR A CA 1
ATOM 782 C C . THR A 1 95 ? 5.008 9.001 11.699 1.00 92.75 95 THR A C 1
ATOM 784 O O . THR A 1 95 ? 5.791 8.884 12.638 1.00 92.75 95 THR A O 1
ATOM 787 N N . ASN A 1 96 ? 3.914 8.235 11.600 1.00 91.50 96 ASN A N 1
ATOM 788 C CA . ASN A 1 96 ? 3.374 7.458 12.729 1.00 91.50 96 ASN A CA 1
ATOM 789 C C . ASN A 1 96 ? 3.761 5.965 12.771 1.00 91.50 96 ASN A C 1
ATOM 791 O O . ASN A 1 96 ? 3.342 5.246 13.674 1.00 91.50 96 ASN A O 1
ATOM 795 N N . ASN A 1 97 ? 4.582 5.476 11.830 1.00 89.06 97 ASN A N 1
ATOM 796 C CA . ASN A 1 97 ? 5.038 4.072 11.779 1.00 89.06 97 ASN A CA 1
ATOM 797 C C . ASN A 1 97 ? 3.890 3.039 11.753 1.00 89.06 97 ASN A C 1
ATOM 799 O O . ASN A 1 97 ? 3.948 1.994 12.401 1.00 89.06 97 ASN A O 1
ATOM 803 N N . LYS A 1 98 ? 2.836 3.364 11.005 1.00 90.44 98 LYS A N 1
ATOM 804 C CA . LYS A 1 98 ? 1.597 2.591 10.914 1.00 90.44 98 LYS A CA 1
ATOM 805 C C . LYS A 1 98 ? 1.528 1.754 9.639 1.00 90.44 98 LYS A C 1
ATOM 807 O O . LYS A 1 98 ? 2.135 2.089 8.618 1.00 90.44 98 LYS A O 1
ATOM 812 N N . ILE A 1 99 ? 0.735 0.686 9.705 1.00 91.44 99 ILE A N 1
ATOM 813 C CA . ILE A 1 99 ? 0.317 -0.123 8.556 1.00 91.44 99 ILE A CA 1
ATOM 814 C C . ILE A 1 99 ? -1.195 0.012 8.400 1.00 91.44 99 ILE A C 1
ATOM 816 O O . ILE A 1 99 ? -1.930 -0.115 9.377 1.00 91.44 99 ILE A O 1
ATOM 820 N N . ILE A 1 100 ? -1.664 0.204 7.169 1.00 94.38 100 ILE A N 1
ATOM 821 C CA . ILE A 1 100 ? -3.098 0.211 6.853 1.00 94.38 100 ILE A CA 1
ATOM 822 C C . ILE A 1 100 ? -3.434 -0.809 5.774 1.00 94.38 100 ILE A C 1
ATOM 824 O O . ILE A 1 100 ? -2.611 -1.110 4.904 1.00 94.38 100 ILE A O 1
ATOM 828 N N . ASN A 1 101 ? -4.666 -1.315 5.811 1.00 95.69 101 ASN A N 1
ATOM 829 C CA . ASN A 1 101 ? -5.231 -2.120 4.735 1.00 95.69 101 ASN A CA 1
ATOM 830 C C . ASN A 1 101 ? -6.199 -1.254 3.934 1.00 95.69 101 ASN A C 1
ATOM 832 O O . ASN A 1 101 ? -7.094 -0.628 4.496 1.00 95.69 101 ASN A O 1
ATOM 836 N N . ILE A 1 102 ? -6.008 -1.225 2.622 1.00 96.81 102 ILE A N 1
ATOM 837 C CA . ILE A 1 102 ? -6.746 -0.341 1.721 1.00 96.81 102 ILE A CA 1
ATOM 838 C C . ILE A 1 102 ? -7.990 -1.043 1.198 1.00 96.81 102 ILE A C 1
ATOM 840 O O . ILE A 1 102 ? -9.078 -0.485 1.225 1.00 96.81 102 ILE A O 1
ATOM 844 N N . GLU A 1 103 ? -7.842 -2.288 0.760 1.00 96.00 103 GLU A N 1
ATOM 845 C CA . GLU A 1 103 ? -8.907 -3.056 0.122 1.00 96.00 103 GLU A CA 1
ATOM 846 C C . GLU A 1 103 ? -8.659 -4.559 0.246 1.00 96.00 103 GLU A C 1
ATOM 848 O O . GLU A 1 103 ? -7.554 -4.986 0.592 1.00 96.00 103 GLU A O 1
ATOM 853 N N . LYS A 1 104 ? -9.670 -5.370 -0.070 1.00 95.19 104 LYS A N 1
ATOM 854 C CA . LYS A 1 104 ? -9.461 -6.789 -0.383 1.00 95.19 104 LYS A CA 1
ATOM 855 C C . LYS A 1 104 ? -8.931 -6.916 -1.810 1.00 95.19 104 LYS A C 1
ATOM 857 O O . LYS A 1 104 ? -9.321 -6.133 -2.671 1.00 95.19 104 LYS A O 1
ATOM 862 N N . ILE A 1 105 ? -8.051 -7.884 -2.052 1.00 95.56 105 ILE A N 1
ATOM 863 C CA . ILE A 1 105 ? -7.599 -8.191 -3.417 1.00 95.56 105 ILE A CA 1
ATOM 864 C C . ILE A 1 105 ? -8.426 -9.327 -4.018 1.00 95.56 105 ILE A C 1
ATOM 866 O O . ILE A 1 105 ? -9.059 -10.088 -3.288 1.00 95.56 105 ILE A O 1
ATOM 870 N N . ASP A 1 106 ? -8.384 -9.445 -5.344 1.00 95.38 106 ASP A N 1
ATOM 871 C CA . ASP A 1 106 ? -8.976 -10.563 -6.077 1.00 95.38 106 ASP A CA 1
ATOM 872 C C . ASP A 1 106 ? -8.432 -11.922 -5.591 1.00 95.38 106 ASP A C 1
ATOM 874 O O . ASP A 1 106 ? -7.227 -12.089 -5.364 1.00 95.38 106 ASP A O 1
ATOM 878 N N . GLU A 1 107 ? -9.328 -12.903 -5.441 1.00 96.62 107 GLU A N 1
ATOM 879 C CA . GLU A 1 107 ? -8.987 -14.230 -4.919 1.00 96.62 107 GLU A CA 1
ATOM 880 C C . GLU A 1 107 ? -8.030 -14.976 -5.861 1.00 96.62 107 GLU A C 1
ATOM 882 O O . GLU A 1 107 ? -7.093 -15.625 -5.389 1.00 96.62 107 GLU A O 1
ATOM 887 N N . ASN A 1 108 ? -8.185 -14.831 -7.184 1.00 96.75 108 ASN A N 1
ATOM 888 C CA . ASN A 1 108 ? -7.293 -15.477 -8.150 1.00 96.75 108 ASN A CA 1
ATOM 889 C C . ASN A 1 108 ? -5.887 -14.877 -8.096 1.00 96.75 108 ASN A C 1
ATOM 891 O O . ASN A 1 108 ? -4.898 -15.613 -8.147 1.00 96.75 108 ASN A O 1
ATOM 895 N N . LEU A 1 109 ? -5.769 -13.554 -7.949 1.00 96.19 109 LEU A N 1
ATOM 896 C CA . LEU A 1 109 ? -4.481 -12.907 -7.705 1.00 96.19 109 LEU A CA 1
ATOM 897 C C . LEU A 1 109 ? -3.849 -13.418 -6.406 1.00 96.19 109 LEU A C 1
ATOM 899 O O . LEU A 1 109 ? -2.659 -13.740 -6.383 1.00 96.19 109 LEU A O 1
ATOM 903 N N . ALA A 1 110 ? -4.634 -13.536 -5.334 1.00 96.94 110 ALA A N 1
ATOM 904 C CA . ALA A 1 110 ? -4.141 -14.044 -4.061 1.00 96.94 110 ALA A CA 1
ATOM 905 C C . ALA A 1 110 ? -3.636 -15.499 -4.172 1.00 96.94 110 ALA A C 1
ATOM 907 O O . ALA A 1 110 ? -2.559 -15.828 -3.662 1.00 96.94 110 ALA A O 1
ATOM 908 N N . LEU A 1 111 ? -4.358 -16.358 -4.897 1.00 96.50 111 LEU A N 1
ATOM 909 C CA . LEU A 1 111 ? -3.939 -17.730 -5.195 1.00 96.50 111 LEU A CA 1
ATOM 910 C C . LEU A 1 111 ? -2.636 -17.764 -6.003 1.00 96.50 111 LEU A C 1
ATOM 912 O O . LEU A 1 111 ? -1.691 -18.446 -5.605 1.00 96.50 111 LEU A O 1
ATOM 916 N N . LYS A 1 112 ? -2.526 -16.967 -7.075 1.00 95.38 112 LYS A N 1
ATOM 917 C CA . LYS A 1 112 ? -1.297 -16.865 -7.889 1.00 95.38 112 LYS A CA 1
ATOM 918 C C . LYS A 1 112 ? -0.091 -16.406 -7.067 1.00 95.38 112 LYS A C 1
ATOM 920 O O . LYS A 1 112 ? 1.017 -16.918 -7.241 1.00 95.38 112 LYS A O 1
ATOM 925 N N . MET A 1 113 ? -0.306 -15.489 -6.125 1.00 95.94 113 MET A N 1
ATOM 926 C CA . MET A 1 113 ? 0.718 -15.021 -5.185 1.00 95.94 113 MET A CA 1
ATOM 927 C C . MET A 1 113 ? 1.037 -16.044 -4.076 1.00 95.94 113 MET A C 1
ATOM 929 O O . MET A 1 113 ? 2.015 -15.874 -3.346 1.00 95.94 113 MET A O 1
ATOM 933 N N . GLY A 1 114 ? 0.270 -17.130 -3.952 1.00 93.75 114 GLY A N 1
ATOM 934 C CA . GLY A 1 114 ? 0.505 -18.209 -2.990 1.00 93.75 114 GLY A CA 1
ATOM 935 C C . GLY A 1 114 ? 0.082 -17.869 -1.560 1.00 93.75 114 GLY A C 1
ATOM 936 O O . GLY A 1 114 ? 0.716 -18.323 -0.605 1.00 93.75 114 GLY A O 1
ATOM 937 N N . PHE A 1 115 ? -0.935 -17.022 -1.378 1.00 95.25 115 PHE A N 1
ATOM 938 C CA . PHE A 1 115 ? -1.472 -16.734 -0.046 1.00 95.25 115 PHE A CA 1
ATOM 939 C C . PHE A 1 115 ? -2.173 -17.957 0.556 1.00 95.25 115 PHE A C 1
ATOM 941 O O . PHE A 1 115 ? -2.917 -18.659 -0.121 1.00 95.25 115 PHE A O 1
ATOM 948 N N . LYS A 1 116 ? -1.971 -18.176 1.864 1.00 91.81 116 LYS A N 1
ATOM 949 C CA . LYS A 1 116 ? -2.615 -19.270 2.611 1.00 91.81 116 LYS A CA 1
ATOM 950 C C . LYS A 1 116 ? -4.122 -19.046 2.780 1.00 91.81 116 LYS A C 1
ATOM 952 O O . LYS A 1 116 ? -4.880 -20.007 2.795 1.00 91.81 116 LYS A O 1
ATOM 957 N N . TYR A 1 117 ? -4.543 -17.787 2.921 1.00 93.12 117 TYR A N 1
ATOM 958 C CA . TYR A 1 117 ? -5.946 -17.410 3.108 1.00 93.12 117 TYR A CA 1
ATOM 959 C C . TYR A 1 117 ? -6.363 -16.401 2.028 1.00 93.12 117 TYR A C 1
ATOM 961 O O . TYR A 1 117 ? -6.485 -15.212 2.330 1.00 93.12 117 TYR A O 1
ATOM 969 N N . PRO A 1 118 ? -6.538 -16.843 0.770 1.00 94.62 118 PRO A N 1
ATOM 970 C CA . PRO A 1 118 ? -6.718 -15.947 -0.374 1.00 94.62 118 PRO A CA 1
ATOM 971 C C . PRO A 1 118 ? -7.989 -15.085 -0.273 1.00 94.62 118 PRO A C 1
ATOM 973 O O . PRO A 1 118 ? -7.950 -13.900 -0.587 1.00 94.62 118 PRO A O 1
ATOM 976 N N . LYS A 1 119 ? -9.081 -15.626 0.288 1.00 93.38 119 LYS A N 1
ATOM 977 C CA . LYS A 1 119 ? -10.354 -14.907 0.522 1.00 93.38 119 LYS A CA 1
ATOM 978 C C . LYS A 1 119 ? -10.262 -13.752 1.524 1.00 93.38 119 LYS A C 1
ATOM 980 O O . LYS A 1 119 ? -11.082 -12.834 1.506 1.00 93.38 119 LYS A O 1
ATOM 985 N N . ASP A 1 120 ? -9.273 -13.808 2.412 1.00 91.69 120 ASP A N 1
ATOM 986 C CA . ASP A 1 120 ? -9.050 -12.817 3.467 1.00 91.69 120 ASP A CA 1
ATOM 987 C C . ASP A 1 120 ? -7.861 -11.893 3.156 1.00 91.69 120 ASP A C 1
ATOM 989 O O . ASP A 1 120 ? -7.470 -11.081 4.006 1.00 91.69 120 ASP A O 1
ATOM 993 N N . THR A 1 121 ? -7.262 -12.017 1.964 1.00 94.44 121 THR A N 1
ATOM 994 C CA . THR A 1 121 ? -6.085 -11.242 1.576 1.00 94.44 121 THR A CA 1
ATOM 995 C C . THR A 1 121 ? -6.449 -9.796 1.270 1.00 94.44 121 THR A C 1
ATOM 997 O O . THR A 1 121 ? -7.382 -9.486 0.528 1.00 94.44 121 THR A O 1
ATOM 1000 N N . LYS A 1 122 ? -5.668 -8.891 1.857 1.00 95.44 122 LYS A N 1
ATOM 1001 C CA . LYS A 1 122 ? -5.847 -7.445 1.732 1.00 95.44 122 LYS A CA 1
ATOM 1002 C C . LYS A 1 122 ? -4.659 -6.823 1.016 1.00 95.44 122 LYS A C 1
ATOM 1004 O O . LYS A 1 122 ? -3.545 -7.334 1.100 1.00 95.44 122 LYS A O 1
ATOM 1009 N N . ARG A 1 123 ? -4.869 -5.693 0.355 1.00 96.81 123 ARG A N 1
ATOM 1010 C CA . ARG A 1 123 ? -3.793 -4.807 -0.085 1.00 96.81 123 ARG A CA 1
ATOM 1011 C C . ARG A 1 123 ? -3.437 -3.877 1.064 1.00 96.81 123 ARG A C 1
ATOM 1013 O O . ARG A 1 123 ? -4.332 -3.294 1.674 1.00 96.81 123 ARG A O 1
ATOM 1020 N N . SER A 1 124 ? -2.152 -3.727 1.362 1.00 96.25 124 SER A N 1
ATOM 1021 C CA . SER A 1 124 ? -1.699 -2.881 2.469 1.00 96.25 124 SER A CA 1
ATOM 1022 C C . SER A 1 124 ? -0.537 -1.977 2.091 1.00 96.25 124 SER A C 1
ATOM 1024 O O . SER A 1 124 ? 0.232 -2.266 1.174 1.00 96.25 124 SER A O 1
ATOM 1026 N N . ILE A 1 125 ? -0.372 -0.902 2.852 1.00 95.94 125 ILE A N 1
ATOM 1027 C CA . ILE A 1 125 ? 0.801 -0.034 2.790 1.00 95.94 125 ILE A CA 1
ATOM 1028 C C . ILE A 1 125 ? 1.329 0.205 4.201 1.00 95.94 125 ILE A C 1
ATOM 1030 O O . ILE A 1 125 ? 0.568 0.307 5.162 1.00 95.94 125 ILE A O 1
ATOM 1034 N N . ASP A 1 126 ? 2.652 0.231 4.306 1.00 92.56 126 ASP A N 1
ATOM 1035 C CA . ASP A 1 126 ? 3.400 0.426 5.542 1.00 92.56 126 ASP A CA 1
ATOM 1036 C C . ASP A 1 126 ? 4.217 1.720 5.426 1.00 92.56 126 ASP A C 1
ATOM 1038 O O . ASP A 1 126 ? 4.817 1.992 4.382 1.00 92.56 126 ASP A O 1
ATOM 1042 N N . SER A 1 127 ? 4.283 2.486 6.515 1.00 94.81 127 SER A N 1
ATOM 1043 C CA . SER A 1 127 ? 5.230 3.587 6.716 1.00 94.81 127 SER A CA 1
ATOM 1044 C C . SER A 1 127 ? 6.652 3.250 6.248 1.00 94.81 127 SER A C 1
ATOM 1046 O O . SER A 1 127 ? 7.320 4.086 5.635 1.00 94.81 127 SER A O 1
ATOM 1048 N N . SER A 1 128 ? 7.119 2.018 6.482 1.00 95.50 128 SER A N 1
ATOM 1049 C CA . SER A 1 128 ? 8.447 1.562 6.055 1.00 95.50 128 SER A CA 1
ATOM 1050 C C . SER A 1 128 ? 8.633 1.597 4.532 1.00 95.50 128 SER A C 1
ATOM 1052 O O . SER A 1 128 ? 9.687 2.028 4.059 1.00 95.50 128 SER A O 1
ATOM 1054 N N . ALA A 1 129 ? 7.601 1.237 3.761 1.00 96.75 129 ALA A N 1
ATOM 1055 C CA . ALA A 1 129 ? 7.614 1.306 2.303 1.00 96.75 129 ALA A CA 1
ATOM 1056 C C . ALA A 1 129 ? 7.628 2.761 1.820 1.00 96.75 129 ALA A C 1
ATOM 1058 O O . ALA A 1 129 ? 8.433 3.110 0.960 1.00 96.75 129 ALA A O 1
ATOM 1059 N N . ILE A 1 130 ? 6.822 3.638 2.431 1.00 97.56 130 ILE A N 1
ATOM 1060 C CA . ILE A 1 130 ? 6.809 5.076 2.106 1.00 97.56 130 ILE A CA 1
ATOM 1061 C C . ILE A 1 130 ? 8.198 5.683 2.355 1.00 97.56 130 ILE A C 1
ATOM 1063 O O . ILE A 1 130 ? 8.762 6.349 1.487 1.00 97.56 130 ILE A O 1
ATOM 1067 N N . LYS A 1 131 ? 8.797 5.408 3.522 1.00 97.19 131 LYS A N 1
ATOM 1068 C CA . LYS A 1 131 ? 10.157 5.854 3.869 1.00 97.19 131 LYS A CA 1
ATOM 1069 C C . LYS A 1 131 ? 11.198 5.311 2.898 1.00 97.19 131 LYS A C 1
ATOM 1071 O O . LYS A 1 131 ? 12.090 6.051 2.489 1.00 97.19 131 LYS A O 1
ATOM 1076 N N . HIS A 1 132 ? 11.098 4.034 2.529 1.00 96.62 132 HIS A N 1
ATOM 1077 C CA . HIS A 1 132 ? 11.995 3.415 1.559 1.00 96.62 132 HIS A CA 1
ATOM 1078 C C . HIS A 1 132 ? 11.932 4.132 0.207 1.00 96.62 132 HIS A C 1
ATOM 1080 O O . HIS A 1 132 ? 12.974 4.544 -0.305 1.00 96.62 132 HIS A O 1
ATOM 1086 N N . ILE A 1 133 ? 10.723 4.326 -0.323 1.00 97.31 133 ILE A N 1
ATOM 1087 C CA . ILE A 1 133 ? 10.477 4.972 -1.614 1.00 97.31 133 ILE A CA 1
ATOM 1088 C C . ILE A 1 133 ? 11.041 6.390 -1.616 1.00 97.31 133 ILE A C 1
ATOM 1090 O O . ILE A 1 133 ? 11.884 6.705 -2.449 1.00 97.31 133 ILE A O 1
ATOM 1094 N N . LEU A 1 134 ? 10.674 7.223 -0.640 1.00 96.06 134 LEU A N 1
ATOM 1095 C CA . LEU A 1 134 ? 11.143 8.612 -0.590 1.00 96.06 134 LEU A CA 1
ATOM 1096 C C . LEU A 1 134 ? 12.664 8.705 -0.393 1.00 96.06 134 LEU A C 1
ATOM 1098 O O . LEU A 1 134 ? 13.321 9.548 -1.001 1.00 96.06 134 LEU A O 1
ATOM 1102 N N . LYS A 1 135 ? 13.264 7.804 0.395 1.00 94.88 135 LYS A N 1
ATOM 1103 C CA . LYS A 1 135 ? 14.721 7.770 0.602 1.00 94.88 135 LYS A CA 1
ATOM 1104 C C . LYS A 1 135 ? 15.489 7.350 -0.653 1.00 94.88 135 LYS A C 1
ATOM 1106 O O . LYS A 1 135 ? 16.602 7.829 -0.877 1.00 94.88 135 LYS A O 1
ATOM 1111 N N . ARG A 1 136 ? 14.961 6.397 -1.426 1.00 94.00 136 ARG A N 1
ATOM 1112 C CA . ARG A 1 136 ? 15.655 5.814 -2.587 1.00 94.00 136 ARG A CA 1
ATOM 1113 C C . ARG A 1 136 ? 15.330 6.507 -3.901 1.00 94.00 136 ARG A C 1
ATOM 1115 O O . ARG A 1 136 ? 16.212 6.570 -4.746 1.00 94.00 136 ARG A O 1
ATOM 1122 N N . HIS A 1 137 ? 14.120 7.033 -4.034 1.00 94.94 137 HIS A N 1
ATOM 1123 C CA . HIS A 1 137 ? 13.562 7.529 -5.290 1.00 94.94 137 HIS A CA 1
ATOM 1124 C C . HIS A 1 137 ? 12.948 8.929 -5.164 1.00 94.94 137 HIS A C 1
ATOM 1126 O O . HIS A 1 137 ? 12.491 9.471 -6.163 1.00 94.94 137 HIS A O 1
ATOM 1132 N N . GLY A 1 138 ? 12.933 9.530 -3.971 1.00 94.25 138 GLY A N 1
ATOM 1133 C CA . GLY A 1 138 ? 12.480 10.907 -3.779 1.00 94.25 138 GLY A CA 1
ATOM 1134 C C . GLY A 1 138 ? 13.549 11.954 -4.078 1.00 94.25 138 GLY A C 1
ATOM 1135 O O . GLY A 1 138 ? 14.698 11.634 -4.388 1.00 94.25 138 GLY A O 1
ATOM 1136 N N . GLU A 1 139 ? 13.161 13.219 -3.935 1.00 91.19 139 GLU A N 1
ATOM 1137 C CA . GLU A 1 139 ? 13.976 14.406 -4.239 1.00 91.19 139 GLU A CA 1
ATOM 1138 C C . GLU A 1 139 ? 15.348 14.404 -3.549 1.00 91.19 139 GLU A C 1
ATOM 1140 O O . GLU A 1 139 ? 16.367 14.746 -4.139 1.00 91.19 139 GLU A O 1
ATOM 1145 N N . ASN A 1 140 ? 15.401 13.924 -2.306 1.00 87.44 140 ASN A N 1
ATOM 1146 C CA . ASN A 1 140 ? 16.633 13.880 -1.518 1.00 87.44 140 ASN A CA 1
ATOM 1147 C C . ASN A 1 140 ? 17.473 12.611 -1.731 1.00 87.44 140 ASN A C 1
ATOM 1149 O O . ASN A 1 140 ? 18.487 12.420 -1.049 1.00 87.44 140 ASN A O 1
ATOM 1153 N N . SER A 1 141 ? 17.063 11.723 -2.638 1.00 88.00 141 SER A N 1
ATOM 1154 C CA . SER A 1 141 ? 17.781 10.479 -2.901 1.00 88.00 141 SER A CA 1
ATOM 1155 C C . SER A 1 141 ? 19.131 10.730 -3.577 1.00 88.00 141 SER A C 1
ATOM 1157 O O . SER A 1 141 ? 19.327 11.703 -4.303 1.00 88.00 141 SER A O 1
ATOM 1159 N N . LYS A 1 142 ? 20.084 9.810 -3.375 1.00 82.81 142 LYS A N 1
ATOM 1160 C CA . LYS A 1 142 ? 21.367 9.847 -4.100 1.00 82.81 142 LYS A CA 1
ATOM 1161 C C . LYS A 1 142 ? 21.165 9.806 -5.617 1.00 82.81 142 LYS A C 1
ATOM 1163 O O . LYS A 1 142 ? 21.966 10.381 -6.336 1.00 82.81 142 LYS A O 1
ATOM 1168 N N . LEU A 1 143 ? 20.115 9.121 -6.077 1.00 75.50 143 LEU A N 1
ATOM 1169 C CA . LEU A 1 143 ? 19.778 9.030 -7.494 1.00 75.50 143 LEU A CA 1
ATOM 1170 C C . LEU A 1 143 ? 19.344 10.399 -8.023 1.00 75.50 143 LEU A C 1
ATOM 1172 O O . LEU A 1 143 ? 19.987 10.895 -8.930 1.00 75.50 143 LEU A O 1
ATOM 1176 N N . ALA A 1 144 ? 18.385 11.068 -7.378 1.00 80.00 144 ALA A N 1
ATOM 1177 C CA . ALA A 1 144 ? 17.937 12.405 -7.784 1.00 80.00 144 ALA A CA 1
ATOM 1178 C C . ALA A 1 144 ? 19.070 13.449 -7.834 1.00 80.00 144 ALA A C 1
ATOM 1180 O O . ALA A 1 144 ? 19.065 14.337 -8.678 1.00 80.00 144 ALA A O 1
ATOM 1181 N N . LYS A 1 145 ? 20.062 13.333 -6.940 1.00 79.19 145 LYS A N 1
ATOM 1182 C CA . LYS A 1 145 ? 21.215 14.249 -6.890 1.00 79.19 145 LYS A CA 1
ATOM 1183 C C . LYS A 1 145 ? 22.278 13.967 -7.955 1.00 79.19 145 LYS A C 1
ATOM 1185 O O . LYS A 1 145 ? 23.005 14.880 -8.327 1.00 79.19 145 LYS A O 1
ATOM 1190 N N . ASN A 1 146 ? 22.382 12.721 -8.417 1.00 68.25 146 ASN A N 1
ATOM 1191 C CA . ASN A 1 146 ? 23.463 12.269 -9.297 1.00 68.25 146 ASN A CA 1
ATOM 1192 C C . ASN A 1 146 ? 22.988 11.931 -10.721 1.00 68.25 146 ASN A C 1
ATOM 1194 O O . ASN A 1 146 ? 23.818 11.695 -11.595 1.00 68.25 146 ASN A O 1
ATOM 1198 N N . SER A 1 147 ? 21.679 11.870 -10.963 1.00 66.50 147 SER A N 1
ATOM 1199 C CA . SER A 1 147 ? 21.082 11.600 -12.267 1.00 66.50 147 SER A CA 1
ATOM 1200 C C . SER A 1 147 ? 19.823 12.444 -12.467 1.00 66.50 147 SER A C 1
ATOM 1202 O O . SER A 1 147 ? 19.056 12.665 -11.536 1.00 66.50 147 SER A O 1
ATOM 1204 N N . SER A 1 148 ? 19.556 12.874 -13.704 1.00 71.06 148 SER A N 1
ATOM 1205 C CA . SER A 1 148 ? 18.298 13.536 -14.102 1.00 71.06 148 SER A CA 1
ATOM 1206 C C . SER A 1 148 ? 17.103 12.562 -14.133 1.00 71.06 148 SER A C 1
ATOM 1208 O O . SER A 1 148 ? 16.225 12.656 -14.992 1.00 71.06 148 SER A O 1
ATOM 1210 N N . MET A 1 149 ? 17.093 11.563 -13.244 1.00 76.06 149 MET A N 1
ATOM 1211 C CA . MET A 1 149 ? 16.025 10.577 -13.163 1.00 76.06 149 MET A CA 1
ATOM 1212 C C . MET A 1 149 ? 14.770 11.192 -12.534 1.00 76.06 149 MET A C 1
ATOM 1214 O O . MET A 1 149 ? 14.868 11.965 -11.580 1.00 76.06 149 MET A O 1
ATOM 1218 N N . PRO A 1 150 ? 13.580 10.828 -13.036 1.00 88.75 150 PRO A N 1
ATOM 1219 C CA . PRO A 1 150 ? 12.331 11.301 -12.474 1.00 88.75 150 PRO A CA 1
ATOM 1220 C C . PRO A 1 150 ? 12.169 10.801 -11.034 1.00 88.75 150 PRO A C 1
ATOM 1222 O O . PRO A 1 150 ? 12.401 9.630 -10.729 1.00 88.75 150 PRO A O 1
ATOM 1225 N N . ILE A 1 151 ? 11.764 11.708 -10.148 1.00 93.62 151 ILE A N 1
ATOM 1226 C CA . ILE A 1 151 ? 11.593 11.431 -8.720 1.00 93.62 151 ILE A CA 1
ATOM 1227 C C . ILE A 1 151 ? 10.173 10.954 -8.393 1.00 93.62 151 ILE A C 1
ATOM 1229 O O . ILE A 1 151 ? 9.216 11.210 -9.131 1.00 93.62 151 ILE A O 1
ATOM 1233 N N . VAL A 1 152 ? 10.042 10.289 -7.248 1.00 96.00 152 VAL A N 1
ATOM 1234 C CA . VAL A 1 152 ? 8.771 9.908 -6.625 1.00 96.00 152 VAL A CA 1
ATOM 1235 C C . VAL A 1 152 ? 8.529 10.774 -5.396 1.00 96.00 152 VAL A C 1
ATOM 1237 O O . VAL A 1 152 ? 9.342 10.794 -4.472 1.00 96.00 152 VAL A O 1
ATOM 1240 N N . ASN A 1 153 ? 7.391 11.456 -5.351 1.00 96.00 153 ASN A N 1
ATOM 1241 C CA . ASN A 1 153 ? 6.925 12.185 -4.173 1.00 96.00 153 ASN A CA 1
ATOM 1242 C C . ASN A 1 153 ? 5.705 11.492 -3.532 1.00 96.00 153 ASN A C 1
ATOM 1244 O O . ASN A 1 153 ? 5.226 10.462 -4.004 1.00 96.00 153 ASN A O 1
ATOM 1248 N N . ILE A 1 154 ? 5.198 12.038 -2.426 1.00 96.62 154 ILE A N 1
ATOM 1249 C CA . ILE A 1 154 ? 4.061 11.449 -1.701 1.00 96.62 154 ILE A CA 1
ATOM 1250 C C . ILE A 1 154 ? 2.760 11.437 -2.527 1.00 96.62 154 ILE A C 1
ATOM 1252 O O . ILE A 1 154 ? 1.945 10.531 -2.375 1.00 96.62 154 ILE A O 1
ATOM 1256 N N . GLU A 1 155 ? 2.595 12.400 -3.437 1.00 96.56 155 GLU A N 1
ATOM 1257 C CA . GLU A 1 155 ? 1.458 12.494 -4.358 1.00 96.56 155 GLU A CA 1
ATOM 1258 C C . GLU A 1 155 ? 1.530 11.431 -5.464 1.00 96.56 155 GLU A C 1
ATOM 1260 O O . GLU A 1 155 ? 0.514 10.924 -5.924 1.00 96.56 155 GLU A O 1
ATOM 1265 N N . ASP A 1 156 ? 2.731 11.030 -5.873 1.00 96.81 156 ASP A N 1
ATOM 1266 C CA . ASP A 1 156 ? 2.898 9.873 -6.745 1.00 96.81 156 ASP A CA 1
ATOM 1267 C C . ASP A 1 156 ? 2.503 8.583 -6.014 1.00 96.81 156 ASP A C 1
ATOM 1269 O O . ASP A 1 156 ? 1.790 7.748 -6.567 1.00 96.81 156 ASP A O 1
ATOM 1273 N N . ILE A 1 157 ? 2.929 8.425 -4.754 1.00 98.19 157 ILE A N 1
ATOM 1274 C CA . ILE A 1 157 ? 2.590 7.247 -3.944 1.00 98.19 157 ILE A CA 1
ATOM 1275 C C . ILE A 1 157 ? 1.075 7.185 -3.698 1.00 98.19 157 ILE A C 1
ATOM 1277 O O . ILE A 1 157 ? 0.517 6.093 -3.724 1.00 98.19 157 ILE A O 1
ATOM 1281 N N . SER A 1 158 ? 0.378 8.314 -3.523 1.00 97.44 158 SER A N 1
ATOM 1282 C CA . SER A 1 158 ? -1.089 8.329 -3.346 1.00 97.44 158 SER A CA 1
ATOM 1283 C C . SER A 1 158 ? -1.846 7.784 -4.563 1.00 97.44 158 SER A C 1
ATOM 1285 O O . SER A 1 158 ? -2.955 7.272 -4.420 1.00 97.44 158 SER A O 1
ATOM 1287 N N . LYS A 1 159 ? -1.214 7.786 -5.740 1.00 97.75 159 LYS A N 1
ATOM 1288 C CA . LYS A 1 159 ? -1.766 7.281 -7.005 1.00 97.75 159 LYS A CA 1
ATOM 1289 C C . LYS A 1 159 ? -1.331 5.861 -7.348 1.00 97.75 159 LYS A C 1
ATOM 1291 O O . LYS A 1 159 ? -1.719 5.351 -8.393 1.00 97.75 159 LYS A O 1
ATOM 1296 N N . TYR A 1 160 ? -0.569 5.175 -6.490 1.00 98.06 160 TYR A N 1
ATOM 1297 C CA . TYR A 1 160 ? -0.019 3.862 -6.849 1.00 98.06 160 TYR A CA 1
ATOM 1298 C C . TYR A 1 160 ? -1.095 2.826 -7.215 1.00 98.06 160 TYR A C 1
ATOM 1300 O O . TYR A 1 160 ? -0.832 1.961 -8.044 1.00 98.06 160 TYR A O 1
ATOM 1308 N N . LEU A 1 161 ? -2.295 2.926 -6.626 1.00 97.81 161 LEU A N 1
ATOM 1309 C CA . LEU A 1 161 ? -3.442 2.072 -6.953 1.00 97.81 161 LEU A CA 1
ATOM 1310 C C . LEU A 1 161 ? -3.933 2.290 -8.389 1.00 97.81 161 LEU A C 1
ATOM 1312 O O . LEU A 1 161 ? -4.214 1.333 -9.097 1.00 97.81 161 LEU A O 1
ATOM 1316 N N . ASP A 1 162 ? -3.962 3.538 -8.846 1.00 97.94 162 ASP A N 1
ATOM 1317 C CA . ASP A 1 162 ? -4.308 3.859 -10.229 1.00 97.94 162 ASP A CA 1
ATOM 1318 C C . ASP A 1 162 ? -3.245 3.327 -11.203 1.00 97.94 162 ASP A C 1
ATOM 1320 O O . ASP A 1 162 ? -3.563 2.751 -12.244 1.00 97.94 162 ASP A O 1
ATOM 1324 N N . TYR A 1 163 ? -1.966 3.435 -10.832 1.00 98.31 163 TYR A N 1
ATOM 1325 C CA . TYR A 1 163 ? -0.872 2.929 -11.660 1.00 98.31 163 TYR A CA 1
ATOM 1326 C C . TYR A 1 163 ? -0.880 1.409 -11.808 1.00 98.31 163 TYR A C 1
ATOM 1328 O O . TYR A 1 163 ? -0.544 0.917 -12.884 1.00 98.31 163 TYR A O 1
ATOM 1336 N N . ILE A 1 164 ? -1.249 0.663 -10.762 1.00 97.81 164 ILE A N 1
ATOM 1337 C CA . ILE A 1 164 ? -1.380 -0.797 -10.861 1.00 97.81 164 ILE A CA 1
ATOM 1338 C C . ILE A 1 164 ? -2.630 -1.201 -11.643 1.00 97.81 164 ILE A C 1
ATOM 1340 O O . ILE A 1 164 ? -2.542 -2.137 -12.433 1.00 97.81 164 ILE A O 1
ATOM 1344 N N . ASP A 1 165 ? -3.759 -0.513 -11.448 1.00 97.12 165 ASP A N 1
ATOM 1345 C CA . ASP A 1 165 ? -5.038 -0.867 -12.071 1.00 97.12 165 ASP A CA 1
ATOM 1346 C C . ASP A 1 165 ? -4.983 -0.594 -13.579 1.00 97.12 165 ASP A C 1
ATOM 1348 O O . ASP A 1 165 ? -5.511 -1.362 -14.378 1.00 97.12 165 ASP A O 1
ATOM 1352 N N . ASN A 1 166 ? -4.251 0.450 -13.970 1.00 98.00 166 ASN A N 1
ATOM 1353 C CA . ASN A 1 166 ? -4.043 0.832 -15.360 1.00 98.00 166 ASN A CA 1
ATOM 1354 C C . ASN A 1 166 ? -2.668 0.419 -15.904 1.00 98.00 166 ASN A C 1
ATOM 1356 O O . ASN A 1 166 ? -2.222 0.993 -16.905 1.00 98.00 166 ASN A O 1
ATOM 1360 N N . ALA A 1 167 ? -1.961 -0.503 -15.244 1.00 98.50 167 ALA A N 1
ATOM 1361 C CA . ALA A 1 167 ? -0.636 -0.947 -15.668 1.00 98.50 167 ALA A CA 1
ATOM 1362 C C . ALA A 1 167 ? -0.674 -1.509 -17.098 1.00 98.50 167 ALA A C 1
ATOM 1364 O O . ALA A 1 167 ? -1.590 -2.237 -17.472 1.00 98.50 167 ALA A O 1
ATOM 1365 N N . ASN A 1 168 ? 0.347 -1.198 -17.898 1.00 98.62 168 ASN A N 1
ATOM 1366 C CA . ASN A 1 168 ? 0.505 -1.786 -19.227 1.00 98.62 168 ASN A CA 1
ATOM 1367 C C . ASN A 1 168 ? 0.852 -3.273 -19.142 1.00 98.62 168 ASN A C 1
ATOM 1369 O O . ASN A 1 168 ? 0.459 -4.039 -20.016 1.00 98.62 168 ASN A O 1
ATOM 1373 N N . GLU A 1 169 ? 1.590 -3.671 -18.105 1.00 98.25 169 GLU A N 1
ATOM 1374 C CA . GLU A 1 169 ? 1.923 -5.067 -17.859 1.00 98.25 169 GLU A CA 1
ATOM 1375 C C . GLU A 1 169 ? 2.100 -5.337 -16.363 1.00 98.25 169 GLU A C 1
ATOM 1377 O O . GLU A 1 169 ? 2.641 -4.512 -15.621 1.00 98.25 169 GLU A O 1
ATOM 1382 N N . GLN A 1 170 ? 1.657 -6.513 -15.922 1.00 98.19 170 GLN A N 1
ATOM 1383 C CA . GLN A 1 170 ? 1.888 -7.023 -14.576 1.00 98.19 170 GLN A CA 1
ATOM 1384 C C . GLN A 1 170 ? 2.564 -8.390 -14.653 1.00 98.19 170 GLN A C 1
ATOM 1386 O O . GLN A 1 170 ? 2.094 -9.292 -15.347 1.00 98.19 170 GLN A O 1
ATOM 1391 N N . ILE A 1 171 ? 3.659 -8.556 -13.914 1.00 97.94 171 ILE A N 1
ATOM 1392 C CA . ILE A 1 171 ? 4.465 -9.777 -13.903 1.00 97.94 171 ILE A CA 1
ATOM 1393 C C . ILE A 1 171 ? 4.624 -10.244 -12.459 1.00 97.94 171 ILE A C 1
ATOM 1395 O O . ILE A 1 171 ? 5.018 -9.471 -11.588 1.00 97.94 171 ILE A O 1
ATOM 1399 N N . ILE A 1 172 ? 4.342 -11.522 -12.201 1.00 97.62 172 ILE A N 1
ATOM 1400 C CA . ILE A 1 172 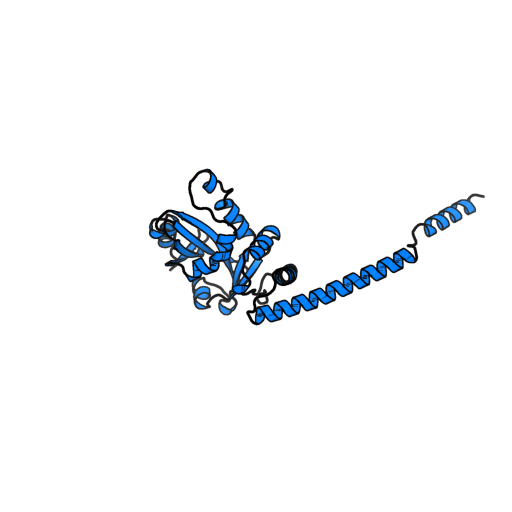? 4.706 -12.163 -10.935 1.00 97.62 172 ILE A CA 1
ATOM 1401 C C . ILE A 1 172 ? 6.113 -12.736 -11.092 1.00 97.62 172 ILE A C 1
ATOM 1403 O O . ILE A 1 172 ? 6.355 -13.584 -11.949 1.00 97.62 172 ILE A O 1
ATOM 1407 N N . THR A 1 173 ? 7.037 -12.263 -10.268 1.00 96.19 173 THR A N 1
ATOM 1408 C CA . THR A 1 173 ? 8.454 -12.640 -10.261 1.00 96.19 173 THR A CA 1
ATOM 1409 C C . THR A 1 173 ? 8.826 -13.268 -8.921 1.00 96.19 173 THR A C 1
ATOM 1411 O O . THR A 1 173 ? 8.012 -13.286 -7.993 1.00 96.19 173 THR A O 1
ATOM 1414 N N . THR A 1 174 ? 10.050 -13.775 -8.794 1.00 94.62 174 THR A N 1
ATOM 1415 C CA . THR A 1 174 ? 10.628 -14.184 -7.506 1.00 94.62 174 THR A CA 1
ATOM 1416 C C . THR A 1 174 ? 11.802 -13.291 -7.118 1.00 94.62 174 THR A C 1
ATOM 1418 O O . THR A 1 174 ? 12.681 -13.014 -7.936 1.00 94.62 174 THR A O 1
ATOM 1421 N N . ASP A 1 175 ? 11.842 -12.852 -5.859 1.00 91.44 175 ASP A N 1
ATOM 1422 C CA . ASP A 1 175 ? 13.013 -12.170 -5.308 1.00 91.44 175 ASP A CA 1
ATOM 1423 C C . ASP A 1 175 ? 14.156 -13.154 -4.984 1.00 91.44 175 ASP A C 1
ATOM 1425 O O . ASP A 1 175 ? 14.045 -14.365 -5.169 1.00 91.44 175 ASP A O 1
ATOM 1429 N N . ARG A 1 176 ? 15.278 -12.632 -4.471 1.00 89.75 176 ARG A N 1
ATOM 1430 C CA . ARG A 1 176 ? 16.467 -13.436 -4.118 1.00 89.75 176 ARG A CA 1
ATOM 1431 C C . ARG A 1 176 ? 16.221 -14.469 -3.016 1.00 89.75 176 ARG A C 1
ATOM 1433 O O . ARG A 1 176 ? 17.026 -15.375 -2.853 1.00 89.75 176 ARG A O 1
ATOM 1440 N N . ASN A 1 177 ? 15.145 -14.308 -2.255 1.00 90.88 177 ASN A N 1
ATOM 1441 C CA . ASN A 1 177 ? 14.740 -15.203 -1.182 1.00 90.88 177 ASN A CA 1
ATOM 1442 C C . ASN A 1 177 ? 13.583 -16.114 -1.638 1.00 90.88 177 ASN A C 1
ATOM 1444 O O . ASN A 1 177 ? 12.884 -16.676 -0.797 1.00 90.88 177 ASN A O 1
ATOM 1448 N N . ASN A 1 178 ? 13.356 -16.233 -2.953 1.00 90.25 178 ASN A N 1
ATOM 1449 C CA . ASN A 1 178 ? 12.271 -16.988 -3.580 1.00 90.25 178 ASN A CA 1
ATOM 1450 C C . ASN A 1 178 ? 10.858 -16.539 -3.161 1.00 90.25 178 ASN A C 1
ATOM 1452 O O . ASN A 1 178 ? 9.893 -17.293 -3.301 1.00 90.25 178 ASN A O 1
ATOM 1456 N N . ASN A 1 179 ? 10.696 -15.303 -2.676 1.00 92.44 179 ASN A N 1
ATOM 1457 C CA . ASN A 1 179 ? 9.370 -14.756 -2.408 1.00 92.44 179 ASN A CA 1
ATOM 1458 C C . ASN A 1 179 ? 8.753 -14.222 -3.698 1.00 92.44 179 ASN A C 1
ATOM 1460 O O . ASN A 1 179 ? 9.411 -13.508 -4.455 1.00 92.44 179 ASN A O 1
ATOM 1464 N N . LYS A 1 180 ? 7.461 -14.495 -3.909 1.00 95.81 180 LYS A N 1
ATOM 1465 C CA . LYS A 1 180 ? 6.714 -13.921 -5.033 1.00 95.81 180 LYS A CA 1
ATOM 1466 C C . LYS A 1 180 ? 6.554 -12.405 -4.880 1.00 95.81 180 LYS A C 1
ATOM 1468 O O . LYS A 1 180 ? 6.115 -11.923 -3.830 1.00 95.81 180 LYS A O 1
ATOM 1473 N N . VAL A 1 181 ? 6.846 -11.675 -5.952 1.00 97.44 181 VAL A N 1
ATOM 1474 C CA . VAL A 1 181 ? 6.686 -10.221 -6.071 1.00 97.44 181 VAL A CA 1
ATOM 1475 C C . VAL A 1 181 ? 5.818 -9.925 -7.290 1.00 97.44 181 VAL A C 1
ATOM 1477 O O . VAL A 1 181 ? 6.105 -10.391 -8.385 1.00 97.44 181 VAL A O 1
ATOM 1480 N N . LEU A 1 182 ? 4.751 -9.153 -7.106 1.00 98.31 182 LEU A N 1
ATOM 1481 C CA . LEU A 1 182 ? 3.959 -8.602 -8.199 1.00 98.31 182 LEU A CA 1
ATOM 1482 C C . LEU A 1 182 ? 4.598 -7.284 -8.633 1.00 98.31 182 LEU A C 1
ATOM 1484 O O . LEU A 1 182 ? 4.656 -6.342 -7.842 1.00 98.31 182 LEU A O 1
ATOM 1488 N N . VAL A 1 183 ? 5.062 -7.220 -9.874 1.00 98.56 183 VAL A N 1
ATOM 1489 C CA . VAL A 1 183 ? 5.665 -6.029 -10.474 1.00 98.56 183 VAL A CA 1
ATOM 1490 C C . VAL A 1 183 ? 4.708 -5.485 -11.524 1.00 98.56 183 VAL A C 1
ATOM 1492 O O . VAL A 1 183 ? 4.358 -6.192 -12.465 1.00 98.56 183 VAL A O 1
ATOM 1495 N N . SER A 1 184 ? 4.265 -4.243 -11.351 1.00 98.75 184 SER A N 1
ATOM 1496 C CA . SER A 1 184 ? 3.382 -3.546 -12.290 1.00 98.75 184 SER A CA 1
ATOM 1497 C C . SER A 1 184 ? 4.155 -2.449 -13.011 1.00 98.75 184 SER A C 1
ATOM 1499 O O . SER A 1 184 ? 4.784 -1.616 -12.356 1.00 98.75 184 SER A O 1
ATOM 1501 N N . PHE A 1 185 ? 4.085 -2.439 -14.340 1.00 98.75 185 PHE A N 1
ATOM 1502 C CA . PHE A 1 185 ? 4.727 -1.456 -15.206 1.00 98.75 185 PHE A CA 1
ATOM 1503 C C . PHE A 1 185 ? 3.670 -0.560 -15.847 1.00 98.75 185 PHE A C 1
ATOM 1505 O O . PHE A 1 185 ? 2.791 -1.039 -16.565 1.00 98.75 185 PHE A O 1
ATOM 1512 N N . LYS A 1 186 ? 3.768 0.750 -15.615 1.00 98.62 186 LYS A N 1
ATOM 1513 C CA . LYS A 1 186 ? 2.895 1.764 -16.215 1.00 98.62 186 LYS A CA 1
ATOM 1514 C C . LYS A 1 186 ? 3.725 2.739 -17.041 1.00 98.62 186 LYS A C 1
ATOM 1516 O O . LYS A 1 186 ? 4.479 3.532 -16.486 1.00 98.62 186 LYS A O 1
ATOM 1521 N N . GLN A 1 187 ? 3.575 2.703 -18.358 1.00 98.19 187 GLN A N 1
ATOM 1522 C CA . GLN A 1 187 ? 4.166 3.676 -19.271 1.00 98.19 187 GLN A CA 1
ATOM 1523 C C . GLN A 1 187 ? 3.401 5.006 -19.189 1.00 98.19 187 GLN A C 1
ATOM 1525 O O . GLN A 1 187 ? 2.170 5.023 -19.246 1.00 98.19 187 GLN A O 1
ATOM 1530 N N . ILE A 1 188 ? 4.130 6.120 -19.080 1.00 95.50 188 ILE A N 1
ATOM 1531 C CA . ILE A 1 188 ? 3.594 7.487 -19.052 1.00 95.50 188 ILE A CA 1
ATOM 1532 C C . ILE A 1 188 ? 4.504 8.390 -19.891 1.00 95.50 188 ILE A C 1
ATOM 1534 O O . ILE A 1 188 ? 5.580 8.755 -19.440 1.00 95.50 188 ILE A O 1
ATOM 1538 N N . ASN A 1 189 ? 4.075 8.752 -21.103 1.00 91.19 189 ASN A N 1
ATOM 1539 C CA . ASN A 1 189 ? 4.711 9.712 -22.026 1.00 91.19 189 ASN A CA 1
ATOM 1540 C C . ASN A 1 189 ? 6.152 10.141 -21.667 1.00 91.19 189 ASN A C 1
ATOM 1542 O O . ASN A 1 189 ? 6.366 11.105 -20.933 1.00 91.19 189 ASN A O 1
ATOM 1546 N N . GLY A 1 190 ? 7.140 9.409 -22.193 1.00 91.06 190 GLY A N 1
ATOM 1547 C CA . GLY A 1 190 ? 8.569 9.691 -22.004 1.00 91.06 190 GLY A CA 1
ATOM 1548 C C . GLY A 1 190 ? 9.224 9.012 -20.795 1.00 91.06 190 GLY A C 1
ATOM 1549 O O . GLY A 1 190 ? 10.440 8.859 -20.793 1.00 91.06 190 GLY A O 1
ATOM 1550 N N . HIS A 1 191 ? 8.451 8.527 -19.822 1.00 95.19 191 HIS A N 1
ATOM 1551 C CA . HIS A 1 191 ? 8.942 7.762 -18.675 1.00 95.19 191 HIS A CA 1
ATOM 1552 C C . HIS A 1 191 ? 7.984 6.616 -18.320 1.00 95.19 191 HIS A C 1
ATOM 1554 O O . HIS A 1 191 ? 6.928 6.443 -18.928 1.00 95.19 191 HIS A O 1
ATOM 1560 N N . PHE A 1 192 ? 8.328 5.814 -17.325 1.00 97.50 192 PHE A N 1
ATOM 1561 C CA . PHE A 1 192 ? 7.438 4.791 -16.790 1.00 97.50 192 PHE A CA 1
ATOM 1562 C C . PHE A 1 192 ? 7.549 4.707 -15.272 1.00 97.50 192 PHE A C 1
ATOM 1564 O O . PHE A 1 192 ? 8.521 5.164 -14.670 1.00 97.50 192 PHE A O 1
ATOM 1571 N N . ILE A 1 193 ? 6.526 4.117 -14.665 1.00 98.19 193 ILE A N 1
ATOM 1572 C CA . ILE A 1 193 ? 6.425 3.834 -13.240 1.00 98.19 193 ILE A CA 1
ATOM 1573 C C . ILE A 1 193 ? 6.497 2.326 -13.044 1.00 98.19 193 ILE A C 1
ATOM 1575 O O . ILE A 1 193 ? 5.828 1.564 -13.747 1.00 98.19 193 ILE A O 1
ATOM 1579 N N . VAL A 1 194 ? 7.274 1.908 -12.051 1.00 98.56 194 VAL A N 1
ATOM 1580 C CA . VAL A 1 194 ? 7.280 0.538 -11.541 1.00 98.56 194 VAL A CA 1
ATOM 1581 C C . VAL A 1 194 ? 6.701 0.543 -10.139 1.00 98.56 194 VAL A C 1
ATOM 1583 O O . VAL A 1 194 ? 7.140 1.322 -9.294 1.00 98.56 194 VAL A O 1
ATOM 1586 N N . VAL A 1 195 ? 5.740 -0.340 -9.885 1.00 98.75 195 VAL A N 1
ATOM 1587 C CA . VAL A 1 195 ? 5.201 -0.607 -8.548 1.00 98.75 195 VAL A CA 1
ATOM 1588 C C . VAL A 1 195 ? 5.464 -2.067 -8.209 1.00 98.75 195 VAL A C 1
ATOM 1590 O O . VAL A 1 195 ? 4.983 -2.964 -8.899 1.00 98.75 195 VAL A O 1
ATOM 1593 N N . GLU A 1 196 ? 6.202 -2.313 -7.128 1.00 98.44 196 GLU A N 1
ATOM 1594 C CA . GLU A 1 196 ? 6.437 -3.662 -6.618 1.00 98.44 196 GLU A CA 1
ATOM 1595 C C . GLU A 1 196 ? 5.619 -3.913 -5.362 1.00 98.44 196 GLU A C 1
ATOM 1597 O O . GLU A 1 196 ? 5.639 -3.131 -4.403 1.00 98.44 196 GLU A O 1
ATOM 1602 N N . GLN A 1 197 ? 4.965 -5.066 -5.326 1.00 98.31 197 GLN A N 1
ATOM 1603 C CA . GLN A 1 197 ? 4.220 -5.523 -4.170 1.00 98.31 197 GLN A CA 1
ATOM 1604 C C . GLN A 1 197 ? 4.595 -6.945 -3.801 1.00 98.31 197 GLN A C 1
ATOM 1606 O O . GLN A 1 197 ? 4.827 -7.790 -4.658 1.00 98.31 197 GLN A O 1
ATOM 1611 N N . MET A 1 198 ? 4.627 -7.228 -2.507 1.00 96.19 198 MET A N 1
ATOM 1612 C CA . MET A 1 198 ? 4.999 -8.542 -1.996 1.00 96.19 198 MET A CA 1
ATOM 1613 C C . MET A 1 198 ? 4.076 -8.978 -0.877 1.00 96.19 198 MET A C 1
ATOM 1615 O O . MET A 1 198 ? 3.431 -8.169 -0.208 1.00 96.19 198 MET A O 1
ATOM 1619 N N . ARG A 1 199 ? 4.046 -10.284 -0.644 1.00 94.25 199 ARG A N 1
ATOM 1620 C CA . ARG A 1 199 ? 3.366 -10.835 0.521 1.00 94.25 199 ARG A CA 1
ATOM 1621 C C . ARG A 1 199 ? 4.079 -10.389 1.786 1.00 94.25 199 ARG A C 1
ATOM 1623 O O . ARG A 1 199 ? 5.299 -10.476 1.878 1.00 94.25 199 ARG A O 1
ATOM 1630 N N . ASN A 1 200 ? 3.312 -9.976 2.783 1.00 88.69 200 ASN A N 1
ATOM 1631 C CA . ASN A 1 200 ? 3.821 -9.794 4.133 1.00 88.69 200 ASN A CA 1
ATOM 1632 C C . ASN A 1 200 ? 3.351 -10.933 5.055 1.00 88.69 200 ASN A C 1
ATOM 1634 O O . ASN A 1 200 ? 2.483 -11.743 4.713 1.00 88.69 200 ASN A O 1
ATOM 1638 N N . LYS A 1 201 ? 3.898 -10.965 6.273 1.00 86.62 201 LYS A N 1
ATOM 1639 C CA . LYS A 1 201 ? 3.550 -11.955 7.306 1.00 86.62 201 LYS A CA 1
ATOM 1640 C C . LYS A 1 201 ? 2.096 -11.893 7.804 1.00 86.62 201 LYS A C 1
ATOM 1642 O O . LYS A 1 201 ? 1.669 -12.784 8.525 1.00 86.62 201 LYS A O 1
ATOM 1647 N N . ASN A 1 202 ? 1.337 -10.863 7.430 1.00 86.75 202 ASN A N 1
ATOM 1648 C CA . ASN A 1 202 ? -0.032 -10.616 7.889 1.00 86.75 202 ASN A CA 1
ATOM 1649 C C . ASN A 1 202 ? -1.094 -11.039 6.862 1.00 86.75 202 ASN A C 1
ATOM 1651 O O . ASN A 1 202 ? -2.238 -10.607 6.973 1.00 86.75 202 ASN A O 1
ATOM 1655 N N . ASN A 1 203 ? -0.729 -11.872 5.878 1.00 90.56 203 ASN A N 1
ATOM 1656 C CA . ASN A 1 203 ? -1.610 -12.266 4.773 1.00 90.56 203 ASN A CA 1
ATOM 1657 C C . ASN A 1 203 ? -2.101 -11.058 3.950 1.00 90.56 203 ASN A C 1
ATOM 1659 O O . ASN A 1 203 ? -3.238 -11.045 3.484 1.00 90.56 203 ASN A O 1
ATOM 1663 N N . SER A 1 204 ? -1.238 -10.054 3.757 1.00 94.31 204 SER A N 1
ATOM 1664 C CA . SER A 1 204 ? -1.524 -8.905 2.893 1.00 94.31 204 SER A CA 1
ATOM 1665 C C . SER A 1 204 ? -0.514 -8.785 1.751 1.00 94.31 204 SER A C 1
ATOM 1667 O O . SER A 1 204 ? 0.661 -9.137 1.896 1.00 94.31 204 SER A O 1
ATOM 1669 N N . LEU A 1 205 ? -0.978 -8.268 0.613 1.00 97.19 205 LEU A N 1
ATOM 1670 C CA . LEU A 1 205 ? -0.165 -7.823 -0.512 1.00 97.19 205 LEU A CA 1
ATOM 1671 C C . LEU A 1 205 ? 0.275 -6.377 -0.244 1.00 97.19 205 LEU A C 1
ATOM 1673 O O . LEU A 1 205 ? -0.477 -5.425 -0.456 1.00 97.19 205 LEU A O 1
ATOM 1677 N N . SER A 1 206 ? 1.484 -6.230 0.289 1.00 96.81 206 SER A N 1
ATOM 1678 C CA . SER A 1 206 ? 2.058 -4.955 0.711 1.00 96.81 206 SER A CA 1
ATOM 1679 C C . SER A 1 206 ? 2.791 -4.252 -0.423 1.00 96.81 206 SER A C 1
ATOM 1681 O O . SER A 1 206 ? 3.570 -4.891 -1.129 1.00 96.81 206 SER A O 1
ATOM 1683 N N . LEU A 1 207 ? 2.624 -2.930 -0.536 1.00 98.00 207 LEU A N 1
ATOM 1684 C CA . LEU A 1 207 ? 3.553 -2.090 -1.299 1.00 98.00 207 LEU A CA 1
ATOM 1685 C C . LEU A 1 207 ? 4.975 -2.262 -0.744 1.00 98.00 207 LEU A C 1
ATOM 1687 O O . LEU A 1 207 ? 5.189 -2.126 0.461 1.00 98.00 207 LEU A O 1
ATOM 1691 N N . LYS A 1 208 ? 5.928 -2.576 -1.622 1.00 97.00 208 LYS A N 1
ATOM 1692 C CA . LYS A 1 208 ? 7.342 -2.787 -1.285 1.00 97.00 208 LYS A CA 1
ATOM 1693 C C . LYS A 1 208 ? 8.189 -1.601 -1.723 1.00 97.00 208 LYS A C 1
ATOM 1695 O O . LYS A 1 208 ? 8.945 -1.052 -0.928 1.00 97.00 208 LYS A O 1
ATOM 1700 N N . THR A 1 209 ? 8.071 -1.228 -2.993 1.00 97.62 209 THR A N 1
ATOM 1701 C CA . THR A 1 209 ? 8.742 -0.064 -3.567 1.00 97.62 209 THR A CA 1
ATOM 1702 C C . THR A 1 209 ? 7.959 0.465 -4.765 1.00 97.62 209 THR A C 1
ATOM 1704 O O . THR A 1 209 ? 7.081 -0.210 -5.304 1.00 97.62 209 THR A O 1
ATOM 1707 N N . MET A 1 210 ? 8.285 1.686 -5.160 1.00 98.19 210 MET A N 1
ATOM 1708 C CA . MET A 1 210 ? 7.782 2.370 -6.335 1.00 98.19 210 MET A CA 1
ATOM 1709 C C . MET A 1 210 ? 8.871 3.320 -6.828 1.00 98.19 210 MET A C 1
ATOM 1711 O O . MET A 1 210 ? 9.493 4.015 -6.022 1.00 98.19 210 MET A O 1
ATOM 1715 N N . PHE A 1 211 ? 9.102 3.358 -8.135 1.00 96.88 211 PHE A N 1
ATOM 1716 C CA . PHE A 1 211 ? 10.083 4.254 -8.745 1.00 96.88 211 PHE A CA 1
ATOM 1717 C C . PHE A 1 211 ? 9.697 4.623 -10.174 1.00 96.88 211 PHE A C 1
ATOM 1719 O O . PHE A 1 211 ? 8.806 4.010 -10.765 1.00 96.88 211 PHE A O 1
ATOM 1726 N N . LYS A 1 212 ? 10.373 5.642 -10.712 1.00 95.94 212 LYS A N 1
ATOM 1727 C CA . LYS A 1 212 ? 10.228 6.096 -12.094 1.00 95.94 212 LYS A CA 1
ATOM 1728 C C . LYS A 1 212 ? 11.564 5.990 -12.819 1.00 95.94 212 LYS A C 1
ATOM 1730 O O . LYS A 1 212 ? 12.601 6.284 -12.228 1.00 95.94 212 LYS A O 1
ATOM 1735 N N . GLU A 1 213 ? 11.541 5.641 -14.100 1.00 94.06 213 GLU A N 1
ATOM 1736 C CA . GLU A 1 213 ? 12.702 5.787 -14.988 1.00 94.06 213 GLU A CA 1
ATOM 1737 C C . GLU A 1 213 ? 12.261 6.321 -16.356 1.00 94.06 213 GLU A C 1
ATOM 1739 O O . GLU A 1 213 ? 11.094 6.214 -16.727 1.00 94.06 213 GLU A O 1
ATOM 1744 N N . GLN A 1 214 ? 13.190 6.931 -17.094 1.00 94.19 214 GLN A N 1
ATOM 1745 C CA . GLN A 1 214 ? 12.926 7.473 -18.431 1.00 94.19 214 GLN A CA 1
ATOM 1746 C C . GLN A 1 214 ? 12.869 6.365 -19.491 1.00 94.19 214 GLN A C 1
ATOM 1748 O O . GLN A 1 214 ? 13.493 5.313 -19.347 1.00 94.19 214 GLN A O 1
ATOM 1753 N N . GLY A 1 215 ? 12.185 6.647 -20.598 1.00 94.81 215 GLY A N 1
ATOM 1754 C CA . GLY A 1 215 ? 12.108 5.775 -21.767 1.00 94.81 215 GLY A CA 1
ATOM 1755 C C . GLY A 1 215 ? 10.985 4.741 -21.698 1.00 94.81 215 GLY A C 1
ATOM 1756 O O . GLY A 1 215 ? 9.960 4.949 -21.049 1.00 94.81 215 GLY A O 1
ATOM 1757 N N . ASP A 1 216 ? 11.176 3.641 -22.426 1.00 97.06 216 ASP A N 1
ATOM 1758 C CA . ASP A 1 216 ? 10.234 2.520 -22.518 1.00 97.06 216 ASP A CA 1
ATOM 1759 C C . ASP A 1 216 ? 10.528 1.480 -21.427 1.00 97.06 216 ASP A C 1
ATOM 1761 O O . ASP A 1 216 ? 11.659 0.984 -21.322 1.00 97.06 216 ASP A O 1
ATOM 1765 N N . TYR A 1 217 ? 9.506 1.111 -20.645 1.00 97.94 217 TYR A N 1
ATOM 1766 C CA . TYR A 1 217 ? 9.642 0.114 -19.583 1.00 97.94 217 TYR A CA 1
ATOM 1767 C C . TYR A 1 217 ? 10.210 -1.215 -20.089 1.00 97.94 217 TYR A C 1
ATOM 1769 O O . TYR A 1 217 ? 10.984 -1.841 -19.364 1.00 97.94 217 TYR A O 1
ATOM 1777 N N . LYS A 1 218 ? 9.919 -1.628 -21.331 1.00 97.94 218 LYS A N 1
ATOM 1778 C CA . LYS A 1 218 ? 10.414 -2.892 -21.905 1.00 97.94 218 LYS A CA 1
ATOM 1779 C C . LYS A 1 218 ? 11.931 -2.917 -22.088 1.00 97.94 218 LYS A C 1
ATOM 1781 O O . LYS A 1 218 ? 12.550 -3.981 -22.074 1.00 97.94 218 LYS A O 1
ATOM 1786 N N . ASN A 1 219 ? 12.553 -1.747 -22.211 1.00 97.19 219 ASN A N 1
ATOM 1787 C CA . ASN A 1 219 ? 14.004 -1.621 -22.340 1.00 97.19 219 ASN A CA 1
ATOM 1788 C C . ASN A 1 219 ? 14.721 -1.568 -20.985 1.00 97.19 219 ASN A C 1
ATOM 1790 O O . ASN A 1 219 ? 15.943 -1.771 -20.931 1.00 97.19 219 ASN A O 1
ATOM 1794 N N . SER A 1 220 ? 13.974 -1.340 -19.901 1.00 96.25 220 SER A N 1
ATOM 1795 C CA . SER A 1 220 ? 14.510 -1.180 -18.553 1.00 96.25 220 SER A CA 1
ATOM 1796 C C . SER A 1 220 ? 15.156 -2.451 -18.009 1.00 96.25 220 SER A C 1
ATOM 1798 O O . SER A 1 220 ? 14.804 -3.584 -18.358 1.00 96.25 220 SER A O 1
ATOM 1800 N N . LYS A 1 221 ? 16.100 -2.260 -17.083 1.00 96.06 221 LYS A N 1
ATOM 1801 C CA . LYS A 1 221 ? 16.692 -3.367 -16.330 1.00 96.06 221 LYS A CA 1
ATOM 1802 C C . LYS A 1 221 ? 15.633 -4.092 -15.495 1.00 96.06 221 LYS A C 1
ATOM 1804 O O . LYS A 1 221 ? 15.622 -5.319 -15.486 1.00 96.06 221 LYS A O 1
ATOM 1809 N N . ALA A 1 222 ? 14.729 -3.346 -14.858 1.00 96.12 222 ALA A N 1
ATOM 1810 C CA . ALA A 1 222 ? 13.663 -3.898 -14.026 1.00 96.12 222 ALA A CA 1
ATOM 1811 C C . ALA A 1 222 ? 12.755 -4.863 -14.806 1.00 96.12 222 ALA A C 1
ATOM 1813 O O . ALA A 1 222 ? 12.445 -5.952 -14.323 1.00 96.12 222 ALA A O 1
ATOM 1814 N N . TYR A 1 223 ? 12.377 -4.510 -16.037 1.00 98.00 223 TYR A N 1
ATOM 1815 C CA . TYR A 1 223 ? 11.577 -5.381 -16.896 1.00 98.00 223 TYR A CA 1
ATOM 1816 C C . TYR A 1 223 ? 12.348 -6.627 -17.339 1.00 98.00 223 TYR A C 1
ATOM 1818 O O . TYR A 1 223 ? 11.858 -7.744 -17.182 1.00 98.00 223 TYR A O 1
ATOM 1826 N N . LYS A 1 224 ? 13.590 -6.465 -17.814 1.00 97.62 224 LYS A N 1
ATOM 1827 C CA . LYS A 1 224 ? 14.444 -7.596 -18.223 1.00 97.62 224 LYS A CA 1
ATOM 1828 C C . LYS A 1 224 ? 14.667 -8.590 -17.079 1.00 97.62 224 LYS A C 1
ATOM 1830 O O . LYS A 1 224 ? 14.582 -9.799 -17.289 1.00 97.62 224 LYS A O 1
ATOM 1835 N N . GLU A 1 225 ? 14.906 -8.095 -15.865 1.00 96.00 225 GLU A N 1
ATOM 1836 C CA . GLU A 1 225 ? 15.011 -8.932 -14.664 1.00 96.00 225 GLU A CA 1
ATOM 1837 C C . GLU A 1 225 ? 13.676 -9.600 -14.307 1.00 96.00 225 GLU A C 1
ATOM 1839 O O . GLU A 1 225 ? 13.669 -10.771 -13.929 1.00 96.00 225 GLU A O 1
ATOM 1844 N N . SER A 1 226 ? 12.550 -8.902 -14.477 1.00 96.31 226 SER A N 1
ATOM 1845 C CA . SER A 1 226 ? 11.218 -9.456 -14.208 1.00 96.31 226 SER A CA 1
ATOM 1846 C C . SER A 1 226 ? 10.856 -10.601 -15.150 1.00 96.31 226 SER A C 1
ATOM 1848 O O . SER A 1 226 ? 10.311 -11.607 -14.705 1.00 96.31 226 SER A O 1
ATOM 1850 N N . ILE A 1 227 ? 11.203 -10.490 -16.434 1.00 96.69 227 ILE A N 1
ATOM 1851 C CA . ILE A 1 227 ? 11.007 -11.566 -17.412 1.00 96.69 227 ILE A CA 1
ATOM 1852 C C . ILE A 1 227 ? 11.920 -12.757 -17.105 1.00 96.69 227 ILE A C 1
ATOM 1854 O O . ILE A 1 227 ? 11.465 -13.898 -17.133 1.00 96.69 227 ILE A O 1
ATOM 1858 N N . LYS A 1 228 ? 13.190 -12.504 -16.760 1.00 94.94 228 LYS A N 1
ATOM 1859 C CA . LYS A 1 228 ? 14.149 -13.564 -16.411 1.00 94.94 228 LYS A CA 1
ATOM 1860 C C . LYS A 1 228 ? 13.720 -14.359 -15.174 1.00 94.94 228 LYS A C 1
ATOM 1862 O O . LYS A 1 228 ? 13.880 -15.573 -15.150 1.00 94.94 228 LYS A O 1
ATOM 1867 N N . ASN A 1 229 ? 13.191 -13.676 -14.161 1.00 92.88 229 ASN A N 1
ATOM 1868 C CA . ASN A 1 229 ? 12.794 -14.265 -12.879 1.00 92.88 229 ASN A CA 1
ATOM 1869 C C . ASN A 1 229 ? 11.279 -14.491 -12.786 1.00 92.88 229 ASN A C 1
ATOM 1871 O O . ASN A 1 229 ? 10.717 -14.477 -11.687 1.00 92.88 229 ASN A O 1
ATOM 1875 N N . LYS A 1 230 ? 10.595 -14.612 -13.929 1.00 90.38 230 LYS A N 1
ATOM 1876 C CA . LYS A 1 230 ? 9.147 -14.794 -13.971 1.00 90.38 230 LYS A CA 1
ATOM 1877 C C . LYS A 1 230 ? 8.784 -16.087 -13.242 1.00 90.38 230 LYS A C 1
ATOM 1879 O O . LYS A 1 230 ? 9.299 -17.151 -13.575 1.00 90.38 230 LYS A O 1
ATOM 1884 N N . SER A 1 231 ? 7.903 -15.985 -12.248 1.00 79.00 231 SER A N 1
ATOM 1885 C CA . SER A 1 231 ? 7.343 -17.164 -11.591 1.00 79.00 231 SER A CA 1
ATOM 1886 C C . SER A 1 231 ? 6.467 -17.879 -12.608 1.00 79.00 231 SER A C 1
ATOM 1888 O O . SER A 1 231 ? 5.512 -17.287 -13.121 1.00 79.00 231 SER A O 1
ATOM 1890 N N . THR A 1 232 ? 6.792 -19.137 -12.875 1.00 63.41 232 THR A N 1
ATOM 1891 C CA . THR A 1 232 ? 5.843 -20.096 -13.436 1.00 63.41 232 THR A CA 1
ATOM 1892 C C . THR A 1 232 ? 4.736 -20.419 -12.436 1.00 63.41 232 THR A C 1
ATOM 1894 O O . THR A 1 232 ? 4.901 -20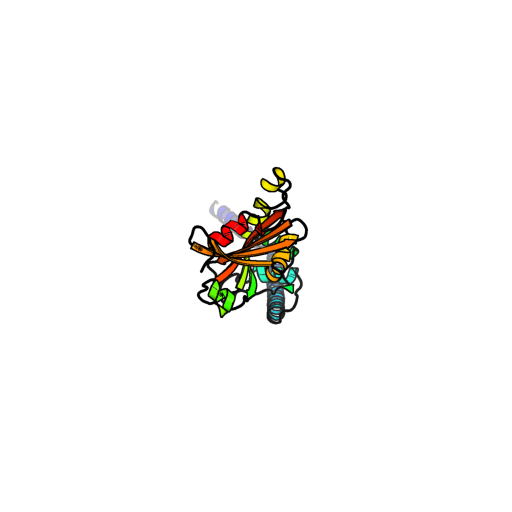.133 -11.217 1.00 63.41 232 THR A O 1
#

Sequence (232 aa):
MDNLKENVKAKKIKKKNKKSVKQKLDEKINMNDKIMEKYYEKIIKNATISLLNQGNKVDIEKLILTLETHQERGKNALVIGRNNFNKELLEWLHTNNKIINIEKIDENLALKMGFKYPKDTKRSIDSSAIKHILKRHGENSKLAKNSSMPIVNIEDISKYLDYIDNANEQIITTDRNNNKVLVSFKQINGHFIVVEQMRNKNNSLSLKTMFKEQGDYKNSKAYKESIKNKST

Secondary structure (DSSP, 8-state):
--HHHHHHHHHHHHHTT---HHHHHHHHHHHHHHHHHHHHHHHHHHHHHHHHHTT----HHHHHHHHHHS--SSTT--B--GGG--HHHHHHHHHHT-EEEEEEPPHHHHHHTT-SSGGG-EEEEEHHHHHHHHHHHSTTSHHHHHS-PPP--HHHHHTHHHHHHT-SEEEEEE-TTS-EEEEEEEEETTEEEEEEEEE-TTSEEEEEEEEEEES-GGGSHHHHHHHHTB--

Organism: NCBI:txid2510189

Foldseek 3Di:
DPVVVVVVVVVVVVVPPDDDPVRVVVVVVVVVVVVVVVVVLVVLLVVQLVCQVVQHADDLVSVVSNQVPADAFAQPHRARELNNQALVVLVVQLPPFGKHFHAQDDLVVLVVQPFPCSRSETAMETSVQLCVACQPFNCVHPCVVPDVFHGDDSRNVSCVVVQQVQFPDWFFFADPVRHTKIWGWHDDVFKIKIWIWGQDPRNYTYTRYMHMGGDDPCPDPVNVNRVVRGDD